Protein AF-T0JZH4-F1 (afdb_monomer)

Structure (mmCIF, N/CA/C/O backbone):
data_AF-T0JZH4-F1
#
_entry.id   AF-T0JZH4-F1
#
loop_
_atom_site.group_PDB
_atom_site.id
_atom_site.type_symbol
_atom_site.label_atom_id
_atom_site.label_alt_id
_atom_site.label_comp_id
_atom_site.label_asym_id
_atom_site.label_entity_id
_atom_site.label_seq_id
_atom_site.pdbx_PDB_ins_code
_atom_site.Cartn_x
_atom_site.Cartn_y
_atom_site.Cartn_z
_atom_site.occupancy
_atom_site.B_iso_or_equiv
_atom_site.auth_seq_id
_atom_site.auth_comp_id
_atom_site.auth_asym_id
_atom_site.auth_atom_id
_atom_site.pdbx_PDB_model_num
ATOM 1 N N . MET A 1 1 ? 49.706 29.246 -12.648 1.00 35.47 1 MET A N 1
ATOM 2 C CA . MET A 1 1 ? 48.350 29.306 -13.227 1.00 35.47 1 MET A CA 1
ATOM 3 C C . MET A 1 1 ? 48.079 27.979 -13.914 1.00 35.47 1 MET A C 1
ATOM 5 O O . MET A 1 1 ? 48.386 27.839 -15.088 1.00 35.47 1 MET A O 1
ATOM 9 N N . PHE A 1 2 ? 47.597 26.985 -13.171 1.00 31.56 2 PHE A N 1
ATOM 10 C CA . PHE A 1 2 ? 47.002 25.793 -13.769 1.00 31.56 2 PHE A CA 1
ATOM 11 C C . PHE A 1 2 ? 45.511 25.878 -13.487 1.00 31.56 2 PHE A C 1
ATOM 13 O O . PHE A 1 2 ? 45.103 26.065 -12.345 1.00 31.56 2 PHE A O 1
ATOM 20 N N . SER A 1 3 ? 44.749 25.896 -14.572 1.00 31.06 3 SER A N 1
ATOM 21 C CA . SER A 1 3 ? 43.312 26.096 -14.587 1.00 31.06 3 SER A CA 1
ATOM 22 C C . SER A 1 3 ? 42.632 24.875 -13.971 1.00 31.06 3 SER A C 1
ATOM 24 O O . SER A 1 3 ? 42.616 23.807 -14.578 1.00 31.06 3 SER A O 1
ATOM 26 N N . GLU A 1 4 ? 42.073 25.037 -12.775 1.00 38.84 4 GLU A N 1
ATOM 27 C CA . GLU A 1 4 ? 40.994 24.192 -12.268 1.00 38.84 4 GLU A CA 1
ATOM 28 C C . GLU A 1 4 ? 39.758 24.444 -13.129 1.00 38.84 4 GLU A C 1
ATOM 30 O O . GLU A 1 4 ? 39.153 25.509 -13.067 1.00 38.84 4 GLU A O 1
ATOM 35 N N . SER A 1 5 ? 39.423 23.504 -14.003 1.00 46.25 5 SER A N 1
ATOM 36 C CA . SER A 1 5 ? 38.107 23.413 -14.637 1.00 46.25 5 SER A CA 1
ATOM 37 C C . SER A 1 5 ? 38.134 22.208 -15.559 1.00 46.25 5 SER A C 1
ATOM 39 O O . SER A 1 5 ? 38.648 22.333 -16.668 1.00 46.25 5 SER A O 1
ATOM 41 N N . LEU A 1 6 ? 37.612 21.069 -15.091 1.00 43.97 6 LEU A N 1
ATOM 42 C CA . LEU A 1 6 ? 36.923 20.034 -15.883 1.00 43.97 6 LEU A CA 1
ATOM 43 C C . LEU A 1 6 ? 36.662 18.797 -15.005 1.00 43.97 6 LEU A C 1
ATOM 45 O O . LEU A 1 6 ? 37.310 17.767 -15.154 1.00 43.97 6 LEU A O 1
ATOM 49 N N . VAL A 1 7 ? 35.681 18.885 -14.103 1.00 40.78 7 VAL A N 1
ATOM 50 C CA . VAL A 1 7 ? 34.930 17.703 -13.649 1.00 40.78 7 VAL A CA 1
ATOM 51 C C . VAL A 1 7 ? 33.450 18.098 -13.617 1.00 40.78 7 VAL A C 1
ATOM 53 O O . VAL A 1 7 ? 33.096 19.013 -12.875 1.00 40.78 7 VAL A O 1
ATOM 56 N N . PRO A 1 8 ? 32.571 17.494 -14.435 1.00 42.84 8 PRO A N 1
ATOM 57 C CA . PRO A 1 8 ? 31.135 17.654 -14.264 1.00 42.84 8 PR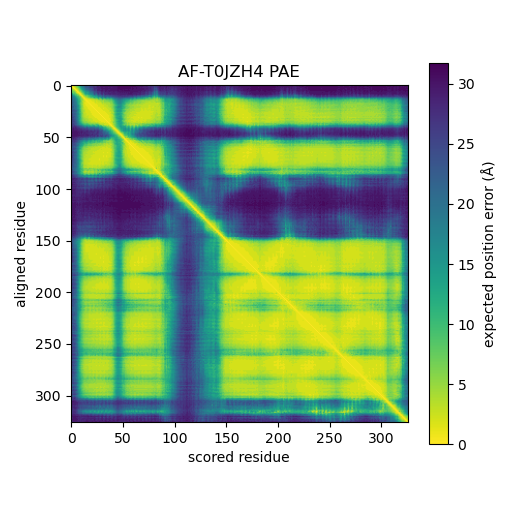O A CA 1
ATOM 58 C C . PRO A 1 8 ? 30.696 16.753 -13.102 1.00 42.84 8 PRO A C 1
ATOM 60 O O . PRO A 1 8 ? 30.522 15.549 -13.266 1.00 42.84 8 PRO A O 1
ATOM 63 N N . ASP A 1 9 ? 30.561 17.342 -11.918 1.00 49.00 9 ASP A N 1
ATOM 64 C CA . ASP A 1 9 ? 30.359 16.636 -10.644 1.00 49.00 9 ASP A CA 1
ATOM 65 C C . ASP A 1 9 ? 28.873 16.402 -10.285 1.00 49.00 9 ASP A C 1
ATOM 67 O O . ASP A 1 9 ? 28.482 16.413 -9.124 1.00 49.00 9 ASP A O 1
ATOM 71 N N . THR A 1 10 ? 27.986 16.238 -11.271 1.00 51.72 10 THR A N 1
ATOM 72 C CA . THR A 1 10 ? 26.528 16.354 -11.037 1.00 51.72 10 THR A CA 1
ATOM 73 C C . THR A 1 10 ? 25.732 15.045 -11.069 1.00 51.72 10 THR A C 1
ATOM 75 O O . THR A 1 10 ? 24.526 15.077 -10.845 1.00 51.72 10 THR A O 1
ATOM 78 N N . GLY A 1 11 ? 26.361 13.888 -11.320 1.00 52.22 11 GLY A N 1
ATOM 79 C CA . GLY A 1 11 ? 25.646 12.605 -11.469 1.00 52.22 11 GLY A CA 1
ATOM 80 C C . GLY A 1 11 ? 25.859 11.577 -10.352 1.00 52.22 11 GLY A C 1
ATOM 81 O O . GLY A 1 11 ? 24.953 10.807 -10.048 1.00 52.22 11 GLY A O 1
ATOM 82 N N . TYR A 1 12 ? 27.041 11.543 -9.732 1.00 56.34 12 TYR A N 1
ATOM 83 C CA . TYR A 1 12 ? 27.394 10.475 -8.786 1.00 56.34 12 TYR A CA 1
ATOM 84 C C . TYR A 1 12 ? 26.752 10.650 -7.404 1.00 56.34 12 TYR A C 1
ATOM 86 O O . TYR A 1 12 ? 26.359 9.651 -6.801 1.00 56.34 12 TYR A O 1
ATOM 94 N N . GLY A 1 13 ? 26.562 11.897 -6.952 1.00 71.00 13 GLY A N 1
ATOM 95 C CA . GLY A 1 13 ? 25.928 12.195 -5.663 1.00 71.00 13 GLY A CA 1
ATOM 96 C C . GLY A 1 13 ? 24.518 11.614 -5.565 1.00 71.00 13 GLY A C 1
ATOM 97 O O . GLY A 1 13 ? 24.232 10.850 -4.652 1.00 71.00 13 GLY A O 1
ATOM 98 N N . LEU A 1 14 ? 23.666 11.839 -6.570 1.00 74.19 14 LEU A N 1
ATOM 99 C CA . LEU A 1 14 ? 22.261 11.412 -6.537 1.00 74.19 14 LEU A CA 1
ATOM 100 C C . LEU A 1 14 ? 22.080 9.894 -6.328 1.00 74.19 14 LEU A C 1
ATOM 102 O O . LEU A 1 14 ? 21.186 9.462 -5.597 1.00 74.19 14 LEU A O 1
ATOM 106 N N . TYR A 1 15 ? 22.919 9.056 -6.948 1.00 82.56 15 TYR A N 1
ATOM 107 C CA . TYR A 1 15 ? 22.838 7.601 -6.767 1.00 82.56 15 TYR A CA 1
ATOM 108 C C . TYR A 1 15 ? 23.309 7.158 -5.380 1.00 82.56 15 TYR A C 1
ATOM 110 O O . TYR A 1 15 ? 22.707 6.257 -4.786 1.00 82.56 15 TYR A O 1
ATOM 118 N N . GLU A 1 16 ? 24.353 7.796 -4.850 1.00 85.06 16 GLU A N 1
ATOM 119 C CA . GLU A 1 16 ? 24.844 7.550 -3.494 1.00 85.06 16 GLU A CA 1
ATOM 120 C C . GLU A 1 16 ? 23.783 7.941 -2.452 1.00 85.06 16 GLU A C 1
ATOM 122 O O . GLU A 1 16 ? 23.463 7.183 -1.534 1.00 85.06 16 GLU A O 1
ATOM 127 N N . GLU A 1 17 ? 23.135 9.082 -2.660 1.00 84.19 17 GLU A N 1
ATOM 128 C CA . GLU A 1 17 ? 22.037 9.583 -1.840 1.00 84.19 17 GLU A CA 1
ATOM 129 C C . GLU A 1 17 ? 20.818 8.657 -1.871 1.00 84.19 17 GLU A C 1
ATOM 131 O O . GLU A 1 17 ? 20.241 8.331 -0.824 1.00 84.19 17 GLU A O 1
ATOM 136 N N . HIS A 1 18 ? 20.441 8.173 -3.059 1.00 85.38 18 HIS A N 1
ATOM 137 C CA . HIS A 1 18 ? 19.422 7.139 -3.196 1.00 85.38 18 HIS A CA 1
ATOM 138 C C . HIS A 1 18 ? 19.795 5.902 -2.378 1.00 85.38 18 HIS A C 1
ATOM 140 O O . HIS A 1 18 ? 18.949 5.381 -1.650 1.00 85.38 18 HIS A O 1
ATOM 146 N N . PHE A 1 19 ? 21.044 5.444 -2.453 1.00 87.00 19 PHE A N 1
ATOM 147 C CA . PHE A 1 19 ? 21.512 4.273 -1.719 1.00 87.00 19 PHE A CA 1
ATOM 148 C C . PHE A 1 19 ? 21.414 4.455 -0.195 1.00 87.00 19 PHE A C 1
ATOM 150 O O . PHE A 1 19 ? 20.809 3.614 0.478 1.00 87.00 19 PHE A O 1
ATOM 157 N N . TYR A 1 20 ? 21.900 5.573 0.356 1.00 89.00 20 TYR A N 1
ATOM 158 C CA . TYR A 1 20 ? 21.762 5.869 1.789 1.00 89.00 20 TYR A CA 1
ATOM 159 C C . TYR A 1 20 ? 20.301 5.950 2.226 1.00 89.00 20 TYR A C 1
ATOM 161 O O . TYR A 1 20 ? 19.919 5.406 3.268 1.00 89.00 20 TYR A O 1
ATOM 169 N N . THR A 1 21 ? 19.464 6.575 1.399 1.00 90.06 21 THR A N 1
ATOM 170 C CA . THR A 1 21 ? 18.031 6.696 1.652 1.00 90.06 21 THR A CA 1
ATOM 171 C C . THR A 1 21 ? 17.366 5.318 1.728 1.00 90.06 21 THR A C 1
ATOM 173 O O . THR A 1 21 ? 16.592 5.061 2.651 1.00 90.06 21 THR A O 1
ATOM 176 N N . GLN A 1 22 ? 17.712 4.391 0.824 1.00 87.88 22 GLN A N 1
ATOM 177 C CA . GLN A 1 22 ? 17.203 3.013 0.854 1.00 87.88 22 GLN A CA 1
ATOM 178 C C . GLN A 1 22 ? 17.634 2.262 2.123 1.00 87.88 22 GLN A C 1
ATOM 180 O O . GLN A 1 22 ? 16.816 1.565 2.726 1.00 87.88 22 GLN A O 1
ATOM 185 N N . ILE A 1 23 ? 18.885 2.422 2.570 1.00 90.00 23 ILE A N 1
ATOM 186 C CA . ILE A 1 23 ? 19.360 1.812 3.824 1.00 90.00 23 ILE A CA 1
ATOM 187 C C . ILE A 1 23 ? 18.567 2.348 5.018 1.00 90.00 23 ILE A C 1
ATOM 189 O O . ILE A 1 23 ? 18.144 1.573 5.878 1.00 90.00 23 ILE A O 1
ATOM 193 N N . SER A 1 24 ? 18.354 3.664 5.073 1.00 92.19 24 SER A N 1
ATOM 194 C CA . SER A 1 24 ? 17.588 4.301 6.145 1.00 92.19 24 SER A CA 1
ATOM 195 C C . SER A 1 24 ? 16.146 3.779 6.197 1.00 92.19 24 SER A C 1
ATOM 197 O O . SER A 1 24 ? 15.672 3.364 7.255 1.00 92.19 24 SER A O 1
ATOM 199 N N . MET A 1 25 ? 15.484 3.645 5.041 1.00 90.94 25 MET A N 1
ATOM 200 C CA . MET A 1 25 ? 14.154 3.029 4.964 1.00 90.94 25 MET A CA 1
ATOM 201 C C . MET A 1 25 ? 14.132 1.580 5.429 1.00 90.94 25 MET A C 1
ATOM 203 O O . MET A 1 25 ? 13.176 1.163 6.077 1.00 90.94 25 MET A O 1
ATOM 207 N N . GLN A 1 26 ? 15.160 0.798 5.098 1.00 91.00 26 GLN A N 1
ATOM 208 C CA . GLN A 1 26 ? 15.229 -0.596 5.520 1.00 91.00 26 GLN A CA 1
ATOM 209 C C . GLN A 1 26 ? 15.335 -0.706 7.046 1.00 91.00 26 GLN A C 1
ATOM 211 O O . GLN A 1 26 ? 14.698 -1.575 7.640 1.00 91.00 26 GLN A O 1
ATOM 216 N N . LYS A 1 27 ? 16.093 0.191 7.691 1.00 93.50 27 LYS A N 1
ATOM 217 C CA . LYS A 1 27 ? 16.149 0.281 9.159 1.00 93.50 27 LYS A CA 1
ATOM 218 C C . LYS A 1 27 ? 14.775 0.609 9.734 1.00 93.50 27 LYS A C 1
ATOM 220 O O . LYS A 1 27 ? 14.294 -0.120 10.593 1.00 93.50 27 LYS A O 1
ATOM 225 N N . LEU A 1 28 ? 14.097 1.604 9.170 1.00 94.12 28 LEU A N 1
ATOM 226 C CA . LEU A 1 28 ? 12.754 1.980 9.601 1.00 94.12 28 LEU A CA 1
ATOM 227 C C . LEU A 1 28 ? 11.735 0.845 9.414 1.00 94.12 28 LEU A C 1
ATOM 229 O O . LEU A 1 28 ? 10.901 0.610 10.280 1.00 94.12 28 LEU A O 1
ATOM 233 N N . ALA A 1 29 ? 11.839 0.076 8.327 1.00 93.31 29 ALA A N 1
ATOM 234 C CA . ALA A 1 29 ? 11.029 -1.120 8.105 1.00 93.31 29 ALA A CA 1
ATOM 235 C C . ALA A 1 29 ? 11.233 -2.172 9.206 1.00 93.31 29 ALA A C 1
ATOM 237 O O . ALA A 1 29 ? 10.269 -2.769 9.692 1.00 93.31 29 ALA A O 1
ATOM 238 N N . LEU A 1 30 ? 12.490 -2.399 9.601 1.00 93.75 30 LEU A N 1
ATOM 239 C CA . LEU A 1 30 ? 12.840 -3.317 10.683 1.00 93.75 30 LEU A CA 1
ATOM 240 C C . LEU A 1 30 ? 12.319 -2.816 12.030 1.00 93.75 30 LEU A C 1
ATOM 242 O O . LEU A 1 30 ? 11.806 -3.618 12.810 1.00 93.75 30 LEU A O 1
ATOM 246 N N . ASP A 1 31 ? 12.407 -1.514 12.287 1.00 93.69 31 ASP A N 1
ATOM 247 C CA . ASP A 1 31 ? 11.917 -0.908 13.522 1.00 93.69 31 ASP A CA 1
ATOM 248 C C . ASP A 1 31 ? 10.390 -0.988 13.613 1.00 93.69 31 ASP A C 1
ATOM 250 O O . ASP A 1 31 ? 9.869 -1.396 14.653 1.00 93.69 31 ASP A O 1
ATOM 254 N N . ILE A 1 32 ? 9.673 -0.734 12.510 1.00 93.88 32 ILE A N 1
ATOM 255 C CA . ILE A 1 32 ? 8.224 -0.968 12.409 1.00 93.88 32 ILE A CA 1
ATOM 256 C C . ILE A 1 32 ? 7.908 -2.429 12.736 1.00 93.88 32 ILE A C 1
ATOM 258 O O . ILE A 1 32 ? 7.070 -2.706 13.592 1.00 93.88 32 ILE A O 1
ATOM 262 N N . HIS A 1 33 ? 8.593 -3.379 12.097 1.00 91.62 33 HIS A N 1
ATOM 263 C CA . HIS A 1 33 ? 8.316 -4.798 12.307 1.00 91.62 33 HIS A CA 1
ATOM 264 C C . HIS A 1 33 ? 8.563 -5.236 13.757 1.00 91.62 33 HIS A C 1
ATOM 266 O O . HIS A 1 33 ? 7.715 -5.897 14.356 1.00 91.62 33 HIS A O 1
ATOM 272 N N . ARG A 1 34 ? 9.695 -4.831 14.348 1.00 92.69 34 ARG A N 1
ATOM 273 C CA . ARG A 1 34 ? 10.043 -5.145 15.741 1.00 92.69 34 ARG A CA 1
ATOM 274 C C . ARG A 1 34 ? 9.042 -4.547 16.716 1.00 92.69 34 ARG A C 1
ATOM 276 O O . ARG A 1 34 ? 8.550 -5.261 17.583 1.00 92.69 34 ARG A O 1
ATOM 283 N N . THR A 1 35 ? 8.726 -3.268 16.553 1.00 92.19 35 THR A N 1
ATOM 284 C CA . THR A 1 35 ? 7.860 -2.521 17.469 1.00 92.19 35 THR A CA 1
ATOM 285 C C . THR A 1 35 ? 6.418 -3.015 17.402 1.00 92.19 35 THR A C 1
ATOM 287 O O . THR A 1 35 ? 5.784 -3.223 18.433 1.00 92.19 35 THR A O 1
ATOM 290 N N . LEU A 1 36 ? 5.895 -3.276 16.200 1.00 89.88 36 LEU A N 1
ATOM 291 C CA . LEU A 1 36 ? 4.551 -3.834 16.055 1.00 89.88 36 LEU A CA 1
ATOM 292 C C . LEU A 1 36 ? 4.480 -5.277 16.557 1.00 89.88 36 LEU A C 1
ATOM 294 O O . LEU A 1 36 ? 3.485 -5.656 17.173 1.00 89.88 36 LEU A O 1
ATOM 298 N N . SER A 1 37 ? 5.533 -6.076 16.350 1.00 86.44 37 SER A N 1
ATOM 299 C CA . SER A 1 37 ? 5.592 -7.422 16.918 1.00 86.44 37 SER A CA 1
ATOM 300 C C . SER A 1 37 ? 5.566 -7.366 18.442 1.00 86.44 37 SER A C 1
ATOM 302 O O . SER A 1 37 ? 4.764 -8.070 19.041 1.00 86.44 37 SER A O 1
ATOM 304 N N . THR A 1 38 ? 6.376 -6.520 19.085 1.00 84.31 38 THR A N 1
ATOM 305 C CA . THR A 1 38 ? 6.411 -6.427 20.553 1.00 84.31 38 THR A CA 1
ATOM 306 C C . THR A 1 38 ? 5.117 -5.867 21.134 1.00 84.31 38 THR A C 1
ATOM 308 O O . THR A 1 38 ? 4.630 -6.408 22.125 1.00 84.31 38 THR A O 1
ATOM 311 N N . ALA A 1 39 ? 4.523 -4.850 20.503 1.00 79.38 39 ALA A N 1
ATOM 312 C CA . ALA A 1 39 ? 3.230 -4.299 20.903 1.00 79.38 39 ALA A CA 1
ATOM 313 C C . ALA A 1 39 ? 2.091 -5.322 20.748 1.00 79.38 39 ALA A C 1
ATOM 315 O O . ALA A 1 39 ? 1.155 -5.331 21.545 1.00 79.38 39 ALA A O 1
ATOM 316 N N . SER A 1 40 ? 2.178 -6.216 19.754 1.00 67.50 40 SER A N 1
ATOM 317 C CA . SER A 1 40 ? 1.147 -7.226 19.501 1.00 67.50 40 SER A CA 1
ATOM 318 C C . SER A 1 40 ? 1.329 -8.525 20.293 1.00 67.50 40 SER A C 1
ATOM 320 O O . SER A 1 40 ? 0.334 -9.198 20.557 1.00 67.50 40 SER A O 1
ATOM 322 N N . THR A 1 41 ? 2.560 -8.921 20.639 1.00 58.28 41 THR A N 1
ATOM 323 C CA . THR A 1 41 ? 2.847 -10.208 21.299 1.00 58.28 41 THR A CA 1
ATOM 324 C C . THR A 1 41 ? 3.063 -10.107 22.798 1.00 58.28 41 THR A C 1
ATOM 326 O O . THR A 1 41 ? 3.301 -11.144 23.412 1.00 58.28 41 THR A O 1
ATOM 329 N N . ARG A 1 42 ? 3.027 -8.915 23.411 1.00 52.84 42 ARG A N 1
ATOM 330 C CA . ARG A 1 42 ? 3.241 -8.778 24.858 1.00 52.84 42 ARG A CA 1
ATOM 331 C C . ARG A 1 42 ? 2.133 -9.538 25.599 1.00 52.84 42 ARG A C 1
ATOM 333 O O . ARG A 1 42 ? 0.990 -9.075 25.616 1.00 52.84 42 ARG A O 1
ATOM 340 N N . PRO A 1 43 ? 2.421 -10.703 26.208 1.00 45.53 43 PRO A N 1
ATOM 341 C CA . PRO A 1 43 ? 1.423 -11.382 27.006 1.00 45.53 43 PRO A CA 1
ATOM 342 C C . PRO A 1 43 ? 1.192 -10.495 28.224 1.00 45.53 43 PRO A C 1
ATOM 344 O O . PRO A 1 43 ? 2.155 -10.013 28.827 1.00 45.53 43 PRO A O 1
ATOM 347 N N . ALA A 1 44 ? -0.065 -10.297 28.617 1.00 46.06 44 ALA A N 1
ATOM 348 C CA . ALA A 1 44 ? -0.344 -9.965 30.003 1.00 46.06 44 ALA A CA 1
ATOM 349 C C . ALA A 1 44 ? 0.355 -11.050 30.832 1.00 46.06 44 ALA A C 1
ATOM 351 O O . ALA A 1 44 ? -0.038 -12.214 30.791 1.00 46.06 44 ALA A O 1
ATOM 352 N N . SER A 1 45 ? 1.477 -10.707 31.459 1.00 41.88 45 SER A N 1
ATOM 353 C CA . SER A 1 45 ? 2.367 -11.624 32.167 1.00 41.88 45 SER A CA 1
ATOM 354 C C . SER A 1 45 ? 1.742 -12.037 33.500 1.00 41.88 45 SER A C 1
ATOM 356 O O . SER A 1 45 ? 2.279 -11.788 34.577 1.00 41.88 45 SER A O 1
ATOM 358 N N . THR A 1 46 ? 0.547 -12.618 33.426 1.00 44.72 46 THR A N 1
ATOM 359 C CA . THR A 1 46 ? -0.176 -13.249 34.523 1.00 44.72 46 THR A CA 1
ATOM 360 C C . THR A 1 46 ? -1.139 -14.277 33.912 1.00 44.72 46 THR A C 1
ATOM 362 O O . THR A 1 46 ? -2.195 -13.906 33.392 1.00 44.72 46 THR A O 1
ATOM 365 N N . PRO A 1 47 ? -0.783 -15.573 33.901 1.00 41.41 47 PRO A N 1
ATOM 366 C CA . PRO A 1 47 ? -1.690 -16.614 33.440 1.00 41.41 47 PRO A CA 1
ATOM 367 C C . PRO A 1 47 ? -2.839 -16.721 34.449 1.00 41.41 47 PRO A C 1
ATOM 369 O O . PRO A 1 47 ? -2.644 -17.182 35.568 1.00 41.41 47 PRO A O 1
ATOM 372 N N . GLY A 1 48 ? -4.027 -16.237 34.077 1.00 44.59 48 GLY A N 1
ATOM 373 C CA . GLY A 1 48 ? -5.232 -16.406 34.896 1.00 44.59 48 GLY A CA 1
ATOM 374 C C . GLY A 1 48 ? -6.296 -15.315 34.795 1.00 44.59 48 GLY A C 1
ATOM 375 O O . GLY A 1 48 ? -7.415 -15.550 35.233 1.00 44.59 48 GLY A O 1
ATOM 376 N N . LEU A 1 49 ? -6.012 -14.151 34.201 1.00 41.75 49 LEU A N 1
ATOM 377 C CA . LEU A 1 49 ? -7.000 -13.071 34.129 1.00 41.75 49 LEU A CA 1
ATOM 378 C C . LEU A 1 49 ? -6.914 -12.346 32.777 1.00 41.75 49 LEU A C 1
ATOM 380 O O . LEU A 1 49 ? -6.239 -11.331 32.631 1.00 41.75 49 LEU A O 1
ATOM 384 N N . PHE A 1 50 ? -7.620 -12.858 31.763 1.00 49.34 50 PHE A N 1
ATOM 385 C CA . PHE A 1 50 ? -7.942 -12.073 30.565 1.00 49.34 50 PHE A CA 1
ATOM 386 C C . PHE A 1 50 ? -8.994 -11.023 30.938 1.00 49.34 50 PHE A C 1
ATOM 388 O O . PHE A 1 50 ? -10.164 -11.126 30.575 1.00 49.34 50 PHE A O 1
ATOM 395 N N . THR A 1 51 ? -8.599 -10.020 31.716 1.00 57.19 51 THR A N 1
ATOM 396 C CA . THR A 1 51 ? -9.463 -8.878 31.981 1.00 57.19 51 THR A CA 1
ATOM 397 C C . THR A 1 51 ? -9.547 -8.012 30.736 1.00 57.19 51 THR A C 1
ATOM 399 O O . THR A 1 51 ? -8.582 -7.838 29.989 1.00 57.19 51 THR A O 1
ATOM 402 N N . GLN A 1 52 ? -10.718 -7.421 30.523 1.00 60.91 52 GLN A N 1
ATOM 403 C CA . GLN A 1 52 ? -10.953 -6.418 29.488 1.00 60.91 52 GLN A CA 1
ATOM 404 C C . GLN A 1 52 ? -9.889 -5.295 29.495 1.00 60.91 52 GLN A C 1
ATOM 406 O O . GLN A 1 52 ? -9.468 -4.842 28.431 1.00 60.91 52 GLN A O 1
ATOM 411 N N . THR A 1 53 ? -9.355 -4.960 30.672 1.00 68.94 53 THR A N 1
ATOM 412 C CA . THR A 1 53 ? -8.274 -3.984 30.864 1.00 68.94 53 THR A CA 1
ATOM 413 C C . THR A 1 53 ? -6.957 -4.349 30.169 1.00 68.94 53 THR A C 1
ATOM 415 O O . THR A 1 53 ? -6.241 -3.453 29.729 1.00 68.94 53 THR A O 1
ATOM 418 N N . ALA A 1 54 ? -6.624 -5.635 30.002 1.00 69.94 54 ALA A N 1
ATOM 419 C CA . ALA A 1 54 ? -5.397 -6.043 29.310 1.00 69.94 54 ALA A CA 1
ATOM 420 C C . ALA A 1 54 ? -5.476 -5.802 27.791 1.00 69.94 54 ALA A C 1
ATOM 422 O O . ALA A 1 54 ? -4.503 -5.358 27.182 1.00 69.94 54 ALA A O 1
ATOM 423 N N . LYS A 1 55 ? -6.648 -6.041 27.183 1.00 71.12 55 LYS A N 1
ATOM 424 C CA . LYS A 1 55 ? -6.885 -5.767 25.754 1.00 71.12 55 LYS A CA 1
ATOM 425 C C . LYS A 1 55 ? -6.901 -4.266 25.460 1.00 71.12 55 LYS A C 1
ATOM 427 O O . LYS A 1 55 ? -6.341 -3.835 24.457 1.00 71.12 55 LYS A O 1
ATOM 432 N N . GLU A 1 56 ? -7.508 -3.475 26.343 1.00 77.88 56 GLU A N 1
ATOM 433 C CA . GLU A 1 56 ? -7.532 -2.010 26.233 1.00 77.88 56 GLU A CA 1
ATOM 434 C C . GLU A 1 56 ? -6.123 -1.416 26.371 1.00 77.88 56 GLU A C 1
ATOM 436 O O . GLU A 1 56 ? -5.733 -0.563 25.574 1.00 77.88 56 GLU A O 1
ATOM 441 N N . LYS A 1 57 ? -5.311 -1.940 27.297 1.00 81.44 57 LYS A N 1
ATOM 442 C CA . LYS A 1 57 ? -3.903 -1.551 27.434 1.00 81.44 57 LYS A CA 1
ATOM 443 C C . LYS A 1 57 ? -3.078 -1.887 26.186 1.00 81.44 57 LYS A C 1
ATOM 445 O O . LYS A 1 57 ? -2.359 -1.022 25.701 1.00 81.44 57 LYS A O 1
ATOM 450 N N . ALA A 1 58 ? -3.214 -3.094 25.634 1.00 81.00 58 ALA A N 1
ATOM 451 C CA . ALA A 1 58 ? -2.516 -3.482 24.404 1.00 81.00 58 ALA A CA 1
ATOM 452 C C . ALA A 1 58 ? -2.934 -2.616 23.200 1.00 81.00 58 ALA A C 1
ATOM 454 O O . ALA A 1 58 ? -2.093 -2.214 22.401 1.00 81.00 58 ALA A O 1
ATOM 455 N N . SER A 1 59 ? -4.224 -2.269 23.101 1.00 83.88 59 SER A N 1
ATOM 456 C CA . SER A 1 59 ? -4.718 -1.313 22.104 1.00 83.88 59 SER A CA 1
ATOM 457 C C . SER A 1 59 ? -4.040 0.045 22.253 1.00 83.88 59 SER A C 1
ATOM 459 O O . SER A 1 59 ? -3.593 0.612 21.264 1.00 83.88 59 SER A O 1
ATOM 461 N N . HIS A 1 60 ? -3.956 0.569 23.476 1.00 88.25 60 HIS A N 1
ATOM 462 C CA . HIS A 1 60 ? -3.314 1.853 23.738 1.00 88.25 60 HIS A CA 1
ATOM 463 C C . HIS A 1 60 ? -1.814 1.831 23.408 1.00 88.25 60 HIS A C 1
ATOM 465 O O . HIS A 1 60 ? -1.332 2.735 22.732 1.00 88.25 60 HIS A O 1
ATOM 471 N N . GLU A 1 61 ? -1.093 0.778 23.811 1.00 89.62 61 GLU A N 1
ATOM 472 C CA . GLU A 1 61 ? 0.326 0.594 23.471 1.00 89.62 61 GLU A CA 1
ATOM 473 C C . GLU A 1 61 ? 0.545 0.543 21.950 1.00 89.62 61 GLU A C 1
ATOM 475 O O . GLU A 1 61 ? 1.483 1.165 21.452 1.00 89.62 61 GLU A O 1
ATOM 480 N N . LEU A 1 62 ? -0.345 -0.122 21.201 1.00 90.88 62 LEU A N 1
ATOM 481 C CA . LEU A 1 62 ? -0.307 -0.136 19.736 1.00 90.88 62 LEU A CA 1
ATOM 482 C C . LEU A 1 62 ? -0.472 1.269 19.143 1.00 90.88 62 LEU A C 1
ATOM 484 O O . LEU A 1 62 ? 0.291 1.634 18.252 1.00 90.88 62 LEU A O 1
ATOM 488 N N . HIS A 1 63 ? -1.445 2.051 19.618 1.00 91.69 63 HIS A N 1
ATOM 489 C CA . HIS A 1 63 ? -1.673 3.408 19.110 1.00 91.69 63 HIS A CA 1
ATOM 490 C C . HIS A 1 63 ? -0.452 4.305 19.347 1.00 91.69 63 HIS A C 1
ATOM 492 O O . HIS A 1 63 ? 0.052 4.908 18.405 1.00 91.69 63 HIS A O 1
ATOM 498 N N . VAL A 1 64 ? 0.094 4.299 20.569 1.00 93.19 64 VAL A N 1
ATOM 499 C CA . VAL A 1 64 ? 1.304 5.065 20.915 1.00 93.19 64 VAL A CA 1
ATOM 500 C C . VAL A 1 64 ? 2.495 4.647 20.049 1.00 93.19 64 VAL A C 1
ATOM 502 O O . VAL A 1 64 ? 3.216 5.501 19.536 1.00 93.19 64 VAL A O 1
ATOM 505 N N . ALA A 1 65 ? 2.694 3.341 19.859 1.00 94.19 65 ALA A N 1
ATOM 506 C CA . ALA A 1 65 ? 3.766 2.822 19.018 1.00 94.19 65 ALA A CA 1
ATOM 507 C C . ALA A 1 65 ? 3.620 3.265 17.555 1.00 94.19 65 ALA A C 1
ATOM 509 O O . ALA A 1 65 ? 4.602 3.661 16.926 1.00 94.19 65 ALA A O 1
ATOM 510 N N . VAL A 1 66 ? 2.400 3.222 17.014 1.00 94.94 66 VAL A N 1
ATOM 511 C CA . VAL A 1 66 ? 2.133 3.677 15.649 1.00 94.94 66 VAL A CA 1
ATOM 512 C C . VAL A 1 66 ? 2.407 5.170 15.501 1.00 94.94 66 VAL A C 1
ATOM 514 O O . VAL A 1 66 ? 3.064 5.555 14.539 1.00 94.94 66 VAL A O 1
ATOM 517 N N . ASP A 1 67 ? 1.960 6.000 16.444 1.00 94.50 67 ASP A N 1
ATOM 518 C CA . ASP A 1 67 ? 2.143 7.455 16.382 1.00 94.50 67 ASP A CA 1
ATOM 519 C C . ASP A 1 67 ? 3.629 7.849 16.428 1.00 94.50 67 ASP A C 1
ATOM 521 O O . ASP A 1 67 ? 4.078 8.736 15.692 1.00 94.50 67 ASP A O 1
ATOM 525 N N . GLN A 1 68 ? 4.423 7.145 17.242 1.00 95.19 68 GLN A N 1
ATOM 526 C CA . GLN A 1 68 ? 5.876 7.319 17.296 1.00 95.19 68 GLN A CA 1
ATOM 527 C C . GLN A 1 68 ? 6.535 6.953 15.962 1.00 95.19 68 GLN A C 1
ATOM 529 O O . GLN A 1 68 ? 7.279 7.755 15.400 1.00 95.19 68 GLN A O 1
ATOM 534 N N . LEU A 1 69 ? 6.220 5.778 15.412 1.00 95.62 69 LEU A N 1
ATOM 535 C CA . LEU A 1 69 ? 6.770 5.325 14.129 1.00 95.62 69 LEU A CA 1
ATOM 536 C C . LEU A 1 69 ? 6.323 6.206 12.955 1.00 95.62 69 LEU A C 1
ATOM 538 O O . LEU A 1 69 ? 7.106 6.453 12.037 1.00 95.62 69 LEU A O 1
ATOM 542 N N . GLN A 1 70 ? 5.087 6.708 12.982 1.00 94.88 70 GLN A N 1
ATOM 543 C CA . GLN A 1 70 ? 4.586 7.654 11.989 1.00 94.88 70 GLN A CA 1
ATOM 544 C C . GLN A 1 70 ? 5.371 8.967 12.045 1.00 94.88 70 GLN A C 1
ATOM 546 O O . GLN A 1 70 ? 5.713 9.527 11.002 1.00 94.88 70 GLN A O 1
ATOM 551 N N . SER A 1 71 ? 5.684 9.441 13.252 1.00 94.69 71 SER A N 1
ATOM 552 C CA . SER A 1 71 ? 6.521 10.625 13.449 1.00 94.69 71 SER A CA 1
ATOM 553 C C . SER A 1 71 ? 7.923 10.400 12.881 1.00 94.69 71 SER A C 1
ATOM 555 O O . SER A 1 71 ? 8.393 11.233 12.113 1.00 94.69 71 SER A O 1
ATOM 557 N N . SER A 1 72 ? 8.539 9.239 13.134 1.00 94.75 72 SER A N 1
ATOM 558 C CA . SER A 1 72 ? 9.841 8.878 12.553 1.00 94.75 72 SER A CA 1
ATOM 559 C C . SER A 1 72 ? 9.812 8.770 11.022 1.00 94.75 72 SER A C 1
ATOM 561 O O . SER A 1 72 ? 10.755 9.195 10.361 1.00 94.75 72 SER A O 1
ATOM 563 N N . LEU A 1 73 ? 8.730 8.249 10.428 1.00 93.12 73 LEU A N 1
ATOM 564 C CA . LEU A 1 73 ? 8.537 8.231 8.969 1.00 93.12 73 LEU A CA 1
ATOM 565 C C . LEU A 1 73 ? 8.430 9.641 8.383 1.00 93.12 73 LEU A C 1
ATOM 567 O O . LEU A 1 73 ? 9.011 9.917 7.334 1.00 93.12 73 LEU A O 1
ATOM 571 N N . ASN A 1 74 ? 7.679 10.523 9.042 1.00 92.06 74 ASN A N 1
ATOM 572 C CA . ASN A 1 74 ? 7.526 11.908 8.608 1.00 92.06 74 ASN A CA 1
ATOM 573 C C . ASN A 1 74 ? 8.847 12.679 8.742 1.00 92.06 74 ASN A C 1
ATOM 575 O O . ASN A 1 74 ? 9.219 13.413 7.828 1.00 92.06 74 ASN A O 1
ATOM 579 N N . GLU A 1 75 ? 9.575 12.472 9.840 1.00 92.94 75 GLU A N 1
ATOM 580 C CA . GLU A 1 75 ? 10.900 13.048 10.060 1.00 92.94 75 GLU A CA 1
ATOM 581 C C . GLU A 1 75 ? 11.877 12.587 8.976 1.00 92.94 75 GLU A C 1
ATOM 583 O O . GLU A 1 75 ? 12.477 13.420 8.297 1.00 92.94 75 GLU A O 1
ATOM 588 N N . TRP A 1 76 ? 11.960 11.277 8.729 1.00 92.88 76 TRP A N 1
ATOM 589 C CA . TRP A 1 76 ? 12.779 10.719 7.656 1.00 92.88 76 TRP A CA 1
ATOM 590 C C . TRP A 1 76 ? 12.447 11.347 6.296 1.00 92.88 76 TRP A C 1
ATOM 592 O O . TRP A 1 76 ? 13.349 11.725 5.553 1.00 92.88 76 TRP A O 1
ATOM 602 N N . GLN A 1 77 ? 11.158 11.511 5.979 1.00 89.94 77 GLN A N 1
ATOM 603 C CA . GLN A 1 77 ? 10.741 12.118 4.716 1.00 89.94 77 GLN A CA 1
ATOM 604 C C . GLN A 1 77 ? 11.153 13.595 4.624 1.00 89.94 77 GLN A C 1
ATOM 606 O O . GLN A 1 77 ? 11.528 14.058 3.549 1.00 89.94 77 GLN A O 1
ATOM 611 N N . SER A 1 78 ? 11.100 14.331 5.737 1.00 88.69 78 SER A N 1
ATOM 612 C CA . SER A 1 78 ? 11.510 15.740 5.789 1.00 88.69 78 SER A CA 1
ATOM 613 C C . SER A 1 78 ? 13.022 15.938 5.633 1.00 88.69 78 SER A C 1
ATOM 615 O O . SER A 1 78 ? 13.458 16.997 5.195 1.00 88.69 78 SER A O 1
ATOM 617 N N . GLN A 1 79 ? 13.813 14.909 5.952 1.00 89.19 79 GLN A N 1
ATOM 618 C CA . GLN A 1 79 ? 15.273 14.908 5.830 1.00 89.19 79 GLN A CA 1
ATOM 619 C C . GLN A 1 79 ? 15.767 14.516 4.429 1.00 89.19 79 GLN A C 1
ATOM 621 O O . GLN A 1 79 ? 16.970 14.543 4.176 1.00 89.19 79 GLN A O 1
ATOM 626 N N . LEU A 1 80 ? 14.869 14.142 3.509 1.00 86.94 80 LEU A N 1
ATOM 627 C CA . LEU A 1 80 ? 15.247 13.874 2.121 1.00 86.94 80 LEU A CA 1
ATOM 628 C C . LEU A 1 80 ? 15.791 15.150 1.468 1.00 86.94 80 LEU A C 1
ATOM 630 O O . LEU A 1 80 ? 15.281 16.240 1.714 1.00 86.94 80 LEU A O 1
ATOM 634 N N . MET A 1 81 ? 16.794 15.022 0.601 1.00 81.62 81 MET A N 1
ATOM 635 C CA . MET A 1 81 ? 17.288 16.161 -0.181 1.00 81.62 81 MET A CA 1
ATOM 636 C C . MET A 1 81 ? 16.268 16.622 -1.215 1.00 81.62 81 MET A C 1
ATOM 638 O O . MET A 1 81 ? 15.407 15.853 -1.638 1.00 81.62 81 MET A O 1
ATOM 642 N N . GLU A 1 82 ? 16.396 17.872 -1.652 1.00 75.88 82 GLU A N 1
ATOM 643 C CA . GLU A 1 82 ? 15.429 18.560 -2.514 1.00 75.88 82 GLU A CA 1
ATOM 644 C C . GLU A 1 82 ? 15.070 17.764 -3.785 1.00 75.88 82 GLU A C 1
ATOM 646 O O . GLU A 1 82 ? 13.893 17.647 -4.122 1.00 75.88 82 GLU A O 1
ATOM 651 N N . GLY A 1 83 ? 16.042 17.099 -4.426 1.00 71.00 83 GLY A N 1
ATOM 652 C CA . GLY A 1 83 ? 15.800 16.252 -5.608 1.00 71.00 83 GLY A CA 1
ATOM 653 C C . GLY A 1 83 ? 15.015 14.958 -5.333 1.00 71.00 83 GLY A C 1
ATOM 654 O O . GLY A 1 83 ? 14.409 14.374 -6.236 1.00 71.00 83 GLY A O 1
ATOM 655 N N . LEU A 1 84 ? 14.986 14.513 -4.077 1.00 79.00 84 LEU A N 1
ATOM 656 C CA . LEU A 1 84 ? 14.294 13.310 -3.619 1.00 79.00 84 LEU A CA 1
ATOM 657 C C . LEU A 1 84 ? 12.993 13.615 -2.885 1.00 79.00 84 LEU A C 1
ATOM 659 O O . LEU A 1 84 ? 12.243 12.681 -2.613 1.00 79.00 84 LEU A O 1
ATOM 663 N N . GLN A 1 85 ? 12.700 14.875 -2.572 1.00 80.38 85 GLN A N 1
ATOM 664 C CA . GLN A 1 85 ? 11.480 15.242 -1.870 1.00 80.38 85 GLN A CA 1
ATOM 665 C C . GLN A 1 85 ? 10.242 15.078 -2.761 1.00 80.38 85 GLN A C 1
ATOM 667 O O . GLN A 1 85 ? 10.241 15.273 -3.979 1.00 80.38 85 GLN A O 1
ATOM 672 N N . TRP A 1 86 ? 9.137 14.702 -2.127 1.00 79.88 86 TRP A N 1
ATOM 673 C CA . TRP A 1 86 ? 7.808 14.768 -2.719 1.00 79.88 86 TRP A CA 1
ATOM 674 C C . TRP A 1 86 ? 6.811 15.191 -1.660 1.00 79.88 86 TRP A C 1
ATOM 676 O O . TRP A 1 86 ? 6.974 14.914 -0.469 1.00 79.88 86 TRP A O 1
ATOM 686 N N . ASN A 1 87 ? 5.742 15.836 -2.105 1.00 64.94 87 ASN A N 1
ATOM 687 C CA . ASN A 1 87 ? 4.689 16.258 -1.209 1.00 64.94 87 ASN A CA 1
ATOM 688 C C . ASN A 1 87 ? 3.819 15.042 -0.828 1.00 64.94 87 ASN A C 1
ATOM 690 O O . ASN A 1 87 ? 3.049 14.539 -1.646 1.00 64.94 87 ASN A O 1
ATOM 694 N N . ALA A 1 88 ? 3.947 14.551 0.411 1.00 53.97 88 ALA A N 1
ATOM 695 C CA . ALA A 1 88 ? 3.119 13.453 0.934 1.00 53.97 88 ALA A CA 1
ATOM 696 C C . ALA A 1 88 ? 1.620 13.791 0.945 1.00 53.97 88 ALA A C 1
ATOM 698 O O . ALA A 1 88 ? 0.792 12.911 0.726 1.00 53.97 88 ALA A O 1
ATOM 699 N N . ASN A 1 89 ? 1.255 15.063 1.118 1.00 46.50 89 ASN A N 1
ATOM 700 C CA . ASN A 1 89 ? -0.149 15.484 1.106 1.00 46.50 89 ASN A CA 1
ATOM 701 C C . ASN A 1 89 ? -0.730 15.496 -0.321 1.00 46.50 89 ASN A C 1
ATOM 703 O O . ASN A 1 89 ? -1.940 15.602 -0.502 1.00 46.50 89 ASN A O 1
ATOM 707 N N . GLN A 1 90 ? 0.122 15.344 -1.342 1.00 47.44 90 GLN A N 1
ATOM 708 C CA . GLN A 1 90 ? -0.260 15.206 -2.747 1.00 47.44 90 GLN A CA 1
ATOM 709 C C . GLN A 1 90 ? -0.386 13.745 -3.207 1.00 47.44 90 GLN A C 1
ATOM 711 O O . GLN A 1 90 ? -0.616 13.531 -4.391 1.00 47.44 90 GLN A O 1
ATOM 716 N N . ILE A 1 91 ? -0.328 12.733 -2.325 1.00 43.22 91 ILE A N 1
ATOM 717 C CA . ILE A 1 91 ? -0.647 11.327 -2.687 1.00 43.22 91 ILE A CA 1
ATOM 718 C C . ILE A 1 91 ? -2.068 11.212 -3.301 1.00 43.22 91 ILE A C 1
ATOM 720 O O . ILE A 1 91 ? -2.363 10.315 -4.090 1.00 43.22 91 ILE A O 1
ATOM 724 N N . THR A 1 92 ? -2.944 12.187 -3.039 1.00 40.00 92 THR A N 1
ATOM 725 C CA . THR A 1 92 ? -4.284 12.311 -3.639 1.00 40.00 92 THR A CA 1
ATOM 726 C C . THR A 1 92 ? -4.314 12.913 -5.053 1.00 40.00 92 THR A C 1
ATOM 728 O O . THR A 1 92 ? -5.368 12.946 -5.685 1.00 40.00 92 THR A O 1
ATOM 731 N N . THR A 1 93 ? -3.180 13.351 -5.599 1.00 35.38 93 THR A N 1
ATOM 732 C CA . THR A 1 93 ? -3.049 13.819 -6.986 1.00 35.38 93 THR A CA 1
ATOM 733 C C . THR A 1 93 ? -1.889 13.091 -7.652 1.00 35.38 93 THR A C 1
ATOM 735 O O . THR A 1 93 ? -0.758 13.250 -7.203 1.00 35.38 93 THR A O 1
ATOM 738 N N . PRO A 1 94 ? -2.110 12.311 -8.723 1.00 38.00 94 PRO A N 1
ATOM 739 C CA . PRO A 1 94 ? -1.009 11.722 -9.473 1.00 38.00 94 PRO A CA 1
ATOM 740 C C . PRO A 1 94 ? -0.168 12.848 -10.087 1.00 38.00 94 PRO A C 1
ATOM 742 O O . PRO A 1 94 ? -0.536 13.403 -11.121 1.00 38.00 94 PRO A O 1
ATOM 745 N N . ILE A 1 95 ? 0.930 13.222 -9.425 1.00 36.38 95 ILE A N 1
ATOM 746 C CA . ILE A 1 95 ? 1.852 14.249 -9.911 1.00 36.38 95 ILE A CA 1
ATOM 747 C C . ILE A 1 95 ? 2.526 13.680 -11.171 1.00 36.38 95 ILE A C 1
ATOM 749 O O . ILE A 1 95 ? 3.123 12.603 -11.088 1.00 36.38 95 ILE A O 1
ATOM 753 N N . PRO A 1 96 ? 2.441 14.352 -12.333 1.00 36.84 96 PRO A N 1
ATOM 754 C CA . PRO A 1 96 ? 3.295 14.027 -13.470 1.00 36.84 96 PRO A CA 1
ATOM 755 C C . PRO A 1 96 ? 4.757 14.166 -13.038 1.00 36.84 96 PRO A C 1
ATOM 757 O O . PRO A 1 96 ? 5.113 15.135 -12.368 1.00 36.84 96 PRO A O 1
ATOM 760 N N . PHE A 1 97 ? 5.606 13.199 -13.379 1.00 39.84 97 PHE A N 1
ATOM 761 C CA . PHE A 1 97 ? 7.025 13.269 -13.030 1.00 39.84 97 PHE A CA 1
ATOM 762 C C . PHE A 1 97 ? 7.647 14.584 -13.555 1.00 39.84 97 PHE A C 1
ATOM 764 O O . PHE A 1 97 ? 7.353 14.978 -14.692 1.00 39.84 97 PHE A O 1
ATOM 771 N N . PRO A 1 98 ? 8.493 15.280 -12.766 1.00 29.31 98 PRO A N 1
ATOM 772 C CA . PRO A 1 98 ? 9.174 16.485 -13.231 1.00 29.31 98 PRO A CA 1
ATOM 773 C C . PRO A 1 98 ? 10.067 16.114 -14.421 1.00 29.31 98 PRO A C 1
ATOM 775 O O . PRO A 1 98 ? 10.932 15.253 -14.296 1.00 29.31 98 PRO A O 1
ATOM 778 N N . GLY A 1 99 ? 9.809 16.714 -15.585 1.00 36.31 99 GLY A N 1
ATOM 779 C CA . GLY A 1 99 ? 10.493 16.402 -16.849 1.00 36.31 99 GLY A CA 1
ATOM 780 C C . GLY A 1 99 ? 9.563 16.097 -18.028 1.00 36.31 99 GLY A C 1
ATOM 781 O O . GLY A 1 99 ? 10.020 16.064 -19.165 1.00 36.31 99 GLY A O 1
ATOM 782 N N . GLN A 1 100 ? 8.254 15.937 -17.802 1.00 40.12 100 GLN A N 1
ATOM 783 C CA . GLN A 1 100 ? 7.288 15.655 -18.880 1.00 40.12 100 GLN A CA 1
ATOM 784 C C . GLN A 1 100 ? 6.815 16.882 -19.683 1.00 40.12 100 GLN A C 1
ATOM 786 O O . GLN A 1 100 ? 6.031 16.728 -20.617 1.00 40.12 100 GLN A O 1
ATOM 791 N N . PHE A 1 101 ? 7.304 18.090 -19.386 1.00 39.47 101 PHE A N 1
ATOM 792 C CA . PHE A 1 101 ? 6.910 19.312 -20.097 1.00 39.47 101 PHE A CA 1
ATOM 793 C C . PHE A 1 101 ? 8.114 20.054 -20.673 1.00 39.47 101 PHE A C 1
ATOM 795 O O . PHE A 1 101 ? 8.449 21.133 -20.209 1.00 39.47 101 PHE A O 1
ATOM 802 N N . SER A 1 102 ? 8.746 19.468 -21.692 1.00 29.25 102 SER A N 1
ATOM 803 C CA . SER A 1 102 ? 9.590 20.190 -22.656 1.00 29.25 102 SER A CA 1
ATOM 804 C C . SER A 1 102 ? 9.620 19.436 -23.984 1.00 29.25 102 SER A C 1
ATOM 806 O O . SER A 1 102 ? 10.652 18.949 -24.430 1.00 29.25 102 SER A O 1
ATOM 808 N N . ALA A 1 103 ? 8.463 19.316 -24.625 1.00 28.72 103 ALA A N 1
ATOM 809 C CA . ALA A 1 103 ? 8.406 19.121 -26.065 1.00 28.72 103 ALA A CA 1
ATOM 810 C C . ALA A 1 103 ? 7.199 19.899 -26.580 1.00 28.72 103 ALA A C 1
ATOM 812 O O . ALA A 1 103 ? 6.077 19.399 -26.618 1.00 28.72 103 ALA A O 1
ATOM 813 N N . SER A 1 104 ? 7.436 21.161 -26.935 1.00 28.11 104 SER A N 1
ATOM 814 C CA . SER A 1 104 ? 6.574 21.879 -27.864 1.00 28.11 104 SER A CA 1
ATOM 815 C C . SER A 1 104 ? 6.567 21.079 -29.164 1.00 28.11 104 SER A C 1
ATOM 817 O O . SER A 1 104 ? 7.483 21.199 -29.974 1.00 28.11 104 SER A O 1
ATOM 819 N N . TYR A 1 105 ? 5.584 20.200 -29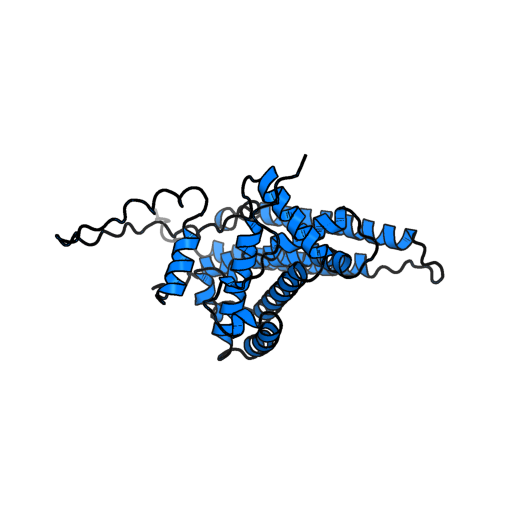.344 1.00 29.53 105 TYR A N 1
ATOM 820 C CA . TYR A 1 105 ? 5.347 19.594 -30.645 1.00 29.53 105 TYR A CA 1
ATOM 821 C C . TYR A 1 105 ? 4.937 20.722 -31.603 1.00 29.53 105 TYR A C 1
ATOM 823 O O . TYR A 1 105 ? 3.981 21.441 -31.298 1.00 29.53 105 TYR A O 1
ATOM 831 N N . PRO A 1 106 ? 5.621 20.924 -32.743 1.00 29.48 106 PRO A N 1
ATOM 832 C CA . PRO A 1 106 ? 5.049 21.735 -33.802 1.00 29.48 106 PRO A CA 1
ATOM 833 C C . PRO A 1 106 ? 3.785 21.020 -34.288 1.00 29.48 106 PRO A C 1
ATOM 835 O O . PRO A 1 106 ? 3.814 19.830 -34.607 1.00 29.48 106 PRO A O 1
ATOM 838 N N . ALA A 1 107 ? 2.665 21.741 -34.272 1.00 32.44 107 ALA A N 1
ATOM 839 C CA . ALA A 1 107 ? 1.388 21.256 -34.770 1.00 32.44 107 ALA A CA 1
ATOM 840 C C . ALA A 1 107 ? 1.554 20.692 -36.196 1.00 32.44 107 ALA A C 1
ATOM 842 O O . ALA A 1 107 ? 2.226 21.328 -37.017 1.00 32.44 107 ALA A O 1
ATOM 843 N N . PRO A 1 108 ? 0.951 19.537 -36.532 1.00 34.56 108 PRO A N 1
ATOM 844 C CA . PRO A 1 108 ? 0.845 19.125 -37.920 1.00 34.56 108 PRO A CA 1
ATOM 845 C C . PRO A 1 108 ? 0.032 20.188 -38.665 1.00 34.56 108 PRO A C 1
ATOM 847 O O . PRO A 1 108 ? -1.021 20.616 -38.193 1.00 34.56 108 PRO A O 1
ATOM 850 N N . TYR A 1 109 ? 0.556 20.644 -39.800 1.00 34.31 109 TYR A N 1
ATOM 851 C CA . TYR A 1 109 ? -0.075 21.627 -40.675 1.00 34.31 109 TYR A CA 1
ATOM 852 C C . TYR A 1 109 ? -1.568 21.325 -40.910 1.00 34.31 109 TYR A C 1
ATOM 854 O O . TYR A 1 109 ? -1.924 20.158 -41.100 1.00 34.31 109 TYR A O 1
ATOM 862 N N . PRO A 1 110 ? -2.442 22.348 -40.957 1.00 34.81 110 PRO A N 1
ATOM 863 C CA . PRO A 1 110 ? -3.850 22.136 -41.248 1.00 34.81 110 PRO A CA 1
ATOM 864 C C . PRO A 1 110 ? -4.005 21.650 -42.691 1.00 34.81 110 PRO A C 1
ATOM 866 O O . PRO A 1 110 ? -3.615 22.329 -43.642 1.00 34.81 110 PRO A O 1
ATOM 869 N N . THR A 1 111 ? -4.590 20.467 -42.855 1.00 39.22 111 THR A N 1
ATOM 870 C CA . THR A 1 111 ? -5.179 20.045 -44.126 1.00 39.22 111 THR A CA 1
ATOM 871 C C . THR A 1 111 ? -6.475 20.844 -44.311 1.00 39.22 111 THR A C 1
ATOM 873 O O . THR A 1 111 ? -7.307 20.862 -43.401 1.00 39.22 111 THR A O 1
ATOM 876 N N . PRO A 1 112 ? -6.669 21.564 -45.430 1.00 31.14 112 PRO A N 1
ATOM 877 C CA . PRO A 1 112 ? -7.887 22.328 -45.638 1.00 31.14 112 PRO A CA 1
ATOM 878 C C . PRO A 1 112 ? -9.011 21.385 -46.066 1.00 31.14 112 PRO A C 1
ATOM 880 O O . PRO A 1 112 ? -8.941 20.792 -47.141 1.00 31.14 112 PRO A O 1
ATOM 883 N N . GLY A 1 113 ? -10.057 21.301 -45.246 1.00 36.03 113 GLY A N 1
ATOM 884 C CA . GLY A 1 113 ? -11.343 20.734 -45.641 1.00 36.03 113 GLY A CA 1
ATOM 885 C C . GLY A 1 113 ? -11.811 19.575 -44.776 1.00 36.03 113 GLY A C 1
ATOM 886 O O . GLY A 1 113 ? -11.886 18.462 -45.268 1.00 36.03 113 GLY A O 1
ATOM 887 N N . GLU A 1 114 ? -12.179 19.846 -43.524 1.00 32.16 114 GLU A N 1
ATOM 888 C CA . GLU A 1 114 ? -13.214 19.080 -42.819 1.00 32.16 114 GLU A CA 1
ATOM 889 C C . GLU A 1 114 ? -13.715 19.899 -41.618 1.00 32.16 114 GLU A C 1
ATOM 891 O O . GLU A 1 114 ? -13.130 19.934 -40.538 1.00 32.16 114 GLU A O 1
ATOM 896 N N . GLU A 1 115 ? -14.804 20.638 -41.832 1.00 38.03 115 GLU A N 1
ATOM 897 C CA . GLU A 1 115 ? -15.571 21.257 -40.755 1.00 38.03 115 GLU A CA 1
ATOM 898 C C . GLU A 1 115 ? -16.339 20.163 -40.000 1.00 38.03 115 GLU A C 1
ATOM 900 O O . GLU A 1 115 ? -17.339 19.645 -40.501 1.00 38.03 115 GLU A O 1
ATOM 905 N N . ARG A 1 116 ? -15.922 19.814 -38.774 1.00 34.75 116 ARG A N 1
ATOM 906 C CA . ARG A 1 116 ? -16.819 19.131 -37.825 1.00 34.75 116 ARG A CA 1
ATOM 907 C C . ARG A 1 116 ? -16.405 19.299 -36.357 1.00 34.75 116 ARG A C 1
ATOM 909 O O . ARG A 1 116 ? -15.609 18.554 -35.818 1.00 34.75 116 ARG A O 1
ATOM 916 N N . MET A 1 117 ? -17.027 20.281 -35.705 1.00 32.81 117 MET A N 1
ATOM 917 C CA . MET A 1 117 ? -17.642 20.164 -34.372 1.00 32.81 117 MET A CA 1
ATOM 918 C C . MET A 1 117 ? -16.854 19.419 -33.261 1.00 32.81 117 MET A C 1
ATOM 920 O O . MET A 1 117 ? -17.393 18.511 -32.639 1.00 32.81 117 MET A O 1
ATOM 924 N N . GLU A 1 118 ? -15.629 19.846 -32.931 1.00 31.59 118 GLU A N 1
ATOM 925 C CA . GLU A 1 118 ? -14.884 19.364 -31.738 1.00 31.59 118 GLU A CA 1
ATOM 926 C C . GLU A 1 118 ? -14.764 20.403 -30.598 1.00 31.59 118 GLU A C 1
ATOM 928 O O . GLU A 1 118 ? -14.217 20.132 -29.530 1.00 31.59 118 GLU A O 1
ATOM 933 N N . GLY A 1 119 ? -15.342 21.597 -30.762 1.00 28.92 119 GLY A N 1
ATOM 934 C CA . GLY A 1 119 ? -15.104 22.741 -29.869 1.00 28.92 119 GLY A CA 1
ATOM 935 C C . GLY A 1 119 ? -15.803 22.750 -28.501 1.00 28.92 119 GLY A C 1
ATOM 936 O O . GLY A 1 119 ? -15.635 23.720 -27.770 1.00 28.92 119 GLY A O 1
ATOM 937 N N . VAL A 1 120 ? -16.591 21.735 -28.120 1.00 30.20 120 VAL A N 1
ATOM 938 C CA . VAL A 1 120 ? -17.440 21.823 -26.904 1.00 30.20 120 VAL A CA 1
ATOM 939 C C . VAL A 1 120 ? -17.047 20.846 -25.788 1.00 30.20 120 VAL A C 1
ATOM 941 O O . VAL A 1 120 ? -17.408 21.068 -24.636 1.00 30.20 120 VAL A O 1
ATOM 944 N N . MET A 1 121 ? -16.233 19.816 -26.049 1.00 28.80 121 MET A N 1
ATOM 945 C CA . MET A 1 121 ? -15.846 18.860 -24.990 1.00 28.80 121 MET A CA 1
ATOM 946 C C . MET A 1 121 ? -14.524 19.178 -24.277 1.00 28.80 121 MET A C 1
ATOM 948 O O . MET A 1 121 ? -14.282 18.651 -23.193 1.00 28.80 121 MET A O 1
ATOM 952 N N . SER A 1 122 ? -13.698 20.091 -24.801 1.00 31.73 122 SER A N 1
ATOM 953 C CA . SER A 1 122 ? -12.387 20.391 -24.200 1.00 31.73 122 SER A CA 1
ATOM 954 C C . SER A 1 122 ? -12.431 21.368 -23.014 1.00 31.73 122 SER A C 1
ATOM 956 O O . SER A 1 122 ? -11.442 21.482 -22.293 1.00 31.73 122 SER A O 1
ATOM 958 N N . ALA A 1 123 ? -13.544 22.070 -22.776 1.00 27.30 123 ALA A N 1
ATOM 959 C CA . ALA A 1 123 ? -13.597 23.140 -21.771 1.00 27.30 123 ALA A CA 1
ATOM 960 C C . ALA A 1 123 ? -14.119 22.703 -20.388 1.00 27.30 123 ALA A C 1
ATOM 962 O O . ALA A 1 123 ? -13.924 23.421 -19.412 1.00 27.30 123 ALA A O 1
ATOM 963 N N . ILE A 1 124 ? -14.752 21.529 -20.266 1.00 32.50 124 ILE A N 1
ATOM 964 C CA . ILE A 1 124 ? -15.425 21.120 -19.014 1.00 32.50 124 ILE A CA 1
ATOM 965 C C . ILE A 1 124 ? -14.561 20.157 -18.168 1.00 32.50 124 ILE A C 1
ATOM 967 O O . ILE A 1 124 ? -14.742 20.056 -16.958 1.00 32.50 124 ILE A O 1
ATOM 971 N N . GLY A 1 125 ? -13.551 19.502 -18.754 1.00 27.25 125 GLY A N 1
ATOM 972 C CA . GLY A 1 125 ? -12.686 18.541 -18.045 1.00 27.25 125 GLY A CA 1
ATOM 973 C C . GLY A 1 125 ? -11.481 19.138 -17.302 1.00 27.25 125 GLY A C 1
ATOM 974 O O . GLY A 1 125 ? -10.836 18.439 -16.525 1.00 27.25 125 GLY A O 1
ATOM 975 N N . SER A 1 126 ? -11.164 20.420 -17.518 1.00 32.31 126 SER A N 1
ATOM 976 C CA . SER A 1 126 ? -9.855 20.997 -17.162 1.00 32.31 126 SER A CA 1
ATOM 977 C C . SER A 1 126 ? -9.685 21.402 -15.689 1.00 32.31 126 SER A C 1
ATOM 979 O O . SER A 1 126 ? -8.582 21.777 -15.297 1.00 32.31 126 SER A O 1
ATOM 981 N N . VAL A 1 127 ? -10.735 21.350 -14.865 1.00 30.64 127 VAL A N 1
ATOM 982 C CA . VAL A 1 127 ? -10.673 21.830 -13.466 1.00 30.64 127 VAL A CA 1
ATOM 983 C C . VAL A 1 127 ? -10.551 20.684 -12.450 1.00 30.64 127 VAL A C 1
ATOM 985 O O . VAL A 1 127 ? -10.124 20.908 -11.322 1.00 30.64 127 VAL A O 1
ATOM 988 N N . TYR A 1 128 ? -10.852 19.440 -12.842 1.00 31.06 128 TYR A N 1
ATOM 989 C CA . TYR A 1 128 ? -10.978 18.317 -11.897 1.00 31.06 128 TYR A CA 1
ATOM 990 C C . TYR A 1 128 ? -9.961 17.186 -12.084 1.00 31.06 128 TYR A C 1
ATOM 992 O O . TYR A 1 128 ? -9.874 16.300 -11.234 1.00 31.06 128 TYR A O 1
ATOM 1000 N N . PHE A 1 129 ? -9.168 17.208 -13.157 1.00 33.69 129 PHE A N 1
ATOM 1001 C CA . PHE A 1 129 ? -8.310 16.084 -13.521 1.00 33.69 129 PHE A CA 1
ATOM 1002 C C . PHE A 1 129 ? -6.938 16.582 -13.990 1.00 33.69 129 PHE A C 1
ATOM 1004 O O . PHE A 1 129 ? -6.859 17.240 -15.026 1.00 33.69 129 PHE A O 1
ATOM 1011 N N . PRO A 1 130 ? -5.834 16.279 -13.279 1.00 32.84 130 PRO A N 1
ATOM 1012 C CA . PRO A 1 130 ? -4.511 16.503 -13.836 1.00 32.84 130 PRO A CA 1
ATOM 1013 C C . PRO A 1 130 ? -4.323 15.585 -15.053 1.00 32.84 130 PRO A C 1
ATOM 1015 O O . PRO A 1 130 ? -4.698 14.409 -15.018 1.00 32.84 130 PRO A O 1
ATOM 1018 N N . SER A 1 131 ? -3.707 16.127 -16.105 1.00 36.69 131 SER A N 1
ATOM 1019 C CA . SER A 1 131 ? -3.535 15.623 -17.481 1.00 36.69 131 SER A CA 1
ATOM 1020 C C . SER A 1 131 ? -2.990 14.193 -17.675 1.00 36.69 131 SER A C 1
ATOM 1022 O O . SER A 1 131 ? -2.873 13.726 -18.805 1.00 36.69 131 SER A O 1
ATOM 1024 N N . ASN A 1 132 ? -2.705 13.455 -16.602 1.00 39.66 132 ASN A N 1
ATOM 1025 C CA . ASN A 1 132 ? -2.224 12.073 -16.645 1.00 39.66 132 ASN A CA 1
ATOM 1026 C C . ASN A 1 132 ? -3.339 11.047 -16.910 1.00 39.66 132 ASN A C 1
ATOM 1028 O O . ASN A 1 132 ? -3.061 9.974 -17.447 1.00 39.66 132 ASN A O 1
ATOM 1032 N N . GLN A 1 133 ? -4.600 11.356 -16.570 1.00 40.59 133 GLN A N 1
ATOM 1033 C CA . GLN A 1 133 ? -5.726 10.453 -16.860 1.00 40.59 133 GLN A CA 1
ATOM 1034 C C . GLN A 1 133 ? -6.003 10.335 -18.359 1.00 40.59 133 GLN A C 1
ATOM 1036 O O . GLN A 1 133 ? -6.259 9.233 -18.837 1.00 40.59 133 GLN A O 1
ATOM 1041 N N . PHE A 1 134 ? -5.898 11.439 -19.104 1.00 39.38 134 PHE A N 1
ATOM 1042 C CA . PHE A 1 134 ? -6.192 11.444 -20.536 1.00 39.38 134 PHE A CA 1
ATOM 1043 C C . PHE A 1 134 ? -5.164 10.623 -21.324 1.00 39.38 134 PHE A C 1
ATOM 1045 O O . PHE A 1 134 ? -5.544 9.849 -22.195 1.00 39.38 134 PHE A O 1
ATOM 1052 N N . MET A 1 135 ? -3.879 10.691 -20.953 1.00 40.19 135 MET A N 1
ATOM 1053 C CA . MET A 1 135 ? -2.827 9.869 -21.567 1.00 40.19 135 MET A CA 1
ATOM 1054 C C . MET A 1 135 ? -2.946 8.384 -21.203 1.00 40.19 135 MET A C 1
ATOM 1056 O O . MET A 1 135 ? -2.854 7.532 -22.084 1.00 40.19 135 MET A O 1
ATOM 1060 N N . ALA A 1 136 ? -3.198 8.053 -19.930 1.00 44.53 136 ALA A N 1
ATOM 1061 C CA . ALA A 1 136 ? -3.372 6.660 -19.516 1.00 44.53 136 ALA A CA 1
ATOM 1062 C C . ALA A 1 136 ? -4.616 6.018 -20.164 1.00 44.53 136 ALA A C 1
ATOM 1064 O O . ALA A 1 136 ? -4.557 4.871 -20.598 1.00 44.53 136 ALA A O 1
ATOM 1065 N N . GLN A 1 137 ? -5.721 6.764 -20.288 1.00 44.00 137 GLN A N 1
ATOM 1066 C CA . GLN A 1 137 ? -6.941 6.302 -20.961 1.00 44.00 137 GLN A CA 1
ATOM 1067 C C . GLN A 1 137 ? -6.787 6.236 -22.488 1.00 44.00 137 GLN A C 1
ATOM 1069 O O . GLN A 1 137 ? -7.238 5.260 -23.087 1.00 44.00 137 GLN A O 1
ATOM 1074 N N . GLN A 1 138 ? -6.116 7.206 -23.125 1.00 41.91 138 GLN A N 1
ATOM 1075 C CA . GLN A 1 138 ? -5.845 7.148 -24.566 1.00 41.91 138 GLN A CA 1
ATOM 1076 C C . GLN A 1 138 ? -4.916 5.989 -24.930 1.00 41.91 138 GLN A C 1
ATOM 1078 O O . GLN A 1 138 ? -5.134 5.360 -25.958 1.00 41.91 138 GLN A O 1
ATOM 1083 N N . GLN A 1 139 ? -3.911 5.651 -24.121 1.00 48.94 139 GLN A N 1
ATOM 1084 C CA . GLN A 1 139 ? -2.951 4.592 -24.466 1.00 48.94 139 GLN A CA 1
ATOM 1085 C C . GLN A 1 139 ? -3.512 3.177 -24.275 1.00 48.94 139 GLN A C 1
ATOM 1087 O O . GLN A 1 139 ? -3.238 2.312 -25.104 1.00 48.94 139 GLN A O 1
ATOM 1092 N N . ILE A 1 140 ? -4.376 2.954 -23.274 1.00 46.75 140 ILE A N 1
ATOM 1093 C CA . ILE A 1 140 ? -5.145 1.697 -23.156 1.00 46.75 140 ILE A CA 1
ATOM 1094 C C . ILE A 1 140 ? -6.062 1.512 -24.380 1.00 46.75 140 ILE A C 1
ATOM 1096 O O . ILE A 1 140 ? -6.266 0.388 -24.832 1.00 46.75 140 ILE A O 1
ATOM 1100 N N . ALA A 1 141 ? -6.583 2.607 -24.946 1.00 39.84 141 ALA A N 1
ATOM 1101 C CA . ALA A 1 141 ? -7.437 2.579 -26.134 1.00 39.84 141 ALA A CA 1
ATOM 1102 C C . ALA A 1 141 ? -6.669 2.521 -27.473 1.00 39.84 141 ALA A C 1
ATOM 1104 O O . ALA A 1 141 ? -7.224 2.040 -28.457 1.00 39.84 141 ALA A O 1
ATOM 1105 N N . THR A 1 142 ? -5.420 3.000 -27.534 1.00 41.91 142 THR A N 1
ATOM 1106 C CA . THR A 1 142 ? -4.656 3.152 -28.794 1.00 41.91 142 THR A CA 1
ATOM 1107 C C . THR A 1 142 ? -3.464 2.204 -28.936 1.00 41.91 142 THR A C 1
ATOM 1109 O O . THR A 1 142 ? -2.924 2.086 -30.032 1.00 41.91 142 THR A O 1
ATOM 1112 N N . GLY A 1 143 ? -3.037 1.511 -27.872 1.00 40.31 143 GLY A N 1
ATOM 1113 C CA . GLY A 1 143 ? -1.926 0.548 -27.922 1.00 40.31 143 GLY A CA 1
ATOM 1114 C C . GLY A 1 143 ? -0.548 1.164 -28.205 1.00 40.31 143 GLY A C 1
ATOM 1115 O O . GLY A 1 143 ? 0.408 0.433 -28.464 1.00 40.31 143 GLY A O 1
ATOM 1116 N N . VAL A 1 144 ? -0.419 2.494 -28.168 1.00 43.62 144 VAL A N 1
ATOM 1117 C CA . VAL A 1 144 ? 0.843 3.186 -28.450 1.00 43.62 144 VAL A CA 1
ATOM 1118 C C . VAL A 1 144 ? 1.745 3.115 -27.218 1.00 43.62 144 VAL A C 1
ATOM 1120 O O . VAL A 1 144 ? 1.526 3.810 -26.225 1.00 43.62 144 VAL A O 1
ATOM 1123 N N . LEU A 1 145 ? 2.762 2.252 -27.288 1.00 50.94 145 LEU A N 1
ATOM 1124 C CA . LEU A 1 145 ? 3.828 2.153 -26.292 1.00 50.94 145 LEU A CA 1
ATOM 1125 C C . LEU A 1 145 ? 4.567 3.505 -26.203 1.00 50.94 145 LEU A C 1
ATOM 1127 O O . LEU A 1 145 ? 4.849 4.092 -27.252 1.00 50.94 145 LEU A O 1
ATOM 1131 N N . PRO A 1 146 ? 4.926 4.012 -25.007 1.00 53.03 146 PRO A N 1
ATOM 1132 C CA . PRO A 1 146 ? 5.829 5.153 -24.916 1.00 53.03 146 PRO A CA 1
ATOM 1133 C C . PRO A 1 146 ? 7.116 4.859 -25.699 1.00 53.03 146 PRO A C 1
ATOM 1135 O O . PRO A 1 146 ? 7.743 3.814 -25.531 1.00 53.03 146 PRO A O 1
ATOM 1138 N N . THR A 1 147 ? 7.496 5.792 -26.570 1.00 53.25 147 THR A N 1
ATOM 1139 C CA . THR A 1 147 ? 8.637 5.685 -27.493 1.00 53.25 147 THR A CA 1
ATOM 1140 C C . THR A 1 147 ? 9.997 5.625 -26.791 1.00 53.25 147 THR A C 1
ATOM 1142 O O . THR A 1 147 ? 10.997 5.342 -27.448 1.00 53.25 147 THR A O 1
ATOM 1145 N N . GLN A 1 148 ? 10.056 5.833 -25.469 1.00 58.41 148 GLN A N 1
ATOM 1146 C CA . GLN A 1 148 ? 11.266 5.664 -24.665 1.00 58.41 148 GLN A CA 1
ATOM 1147 C C . GLN A 1 148 ? 10.997 4.972 -23.316 1.00 58.41 148 GLN A C 1
ATOM 1149 O O . GLN A 1 148 ? 9.993 5.266 -22.659 1.00 58.41 148 GLN A O 1
ATOM 1154 N N . PRO A 1 149 ? 11.903 4.076 -22.874 1.00 67.44 149 PRO A N 1
ATOM 1155 C CA . PRO A 1 149 ? 11.859 3.493 -21.536 1.00 67.44 149 PRO A CA 1
ATOM 1156 C C . PRO A 1 149 ? 12.072 4.569 -20.462 1.00 67.44 149 PRO A C 1
ATOM 1158 O O . PRO A 1 149 ? 12.768 5.558 -20.689 1.00 67.44 149 PRO A O 1
ATOM 1161 N N . ALA A 1 150 ? 11.492 4.367 -19.275 1.00 76.00 150 ALA A N 1
ATOM 1162 C CA . ALA A 1 150 ? 11.683 5.281 -18.147 1.00 76.00 150 ALA A CA 1
ATOM 1163 C C . ALA A 1 150 ? 13.174 5.415 -17.784 1.00 76.00 150 ALA A C 1
ATOM 1165 O O . ALA A 1 150 ? 13.890 4.410 -17.752 1.00 76.00 150 ALA A O 1
ATOM 1166 N N . SER A 1 151 ? 13.626 6.638 -17.479 1.00 81.56 151 SER A N 1
ATOM 1167 C CA . SER A 1 151 ? 15.012 6.866 -17.054 1.00 81.56 151 SER A CA 1
ATOM 1168 C C . SER A 1 151 ? 15.309 6.162 -15.717 1.00 81.56 151 SER A C 1
ATOM 1170 O O . SER A 1 151 ? 14.392 6.001 -14.900 1.00 81.56 151 SER A O 1
ATOM 1172 N N . PRO A 1 152 ? 16.570 5.768 -15.452 1.00 82.19 152 PRO A N 1
ATOM 1173 C CA . PRO A 1 152 ? 16.965 5.174 -14.173 1.00 82.19 152 PRO A CA 1
ATOM 1174 C C . PRO A 1 152 ? 16.532 6.000 -12.954 1.00 82.19 152 PRO A C 1
ATOM 1176 O O . PRO A 1 152 ? 15.985 5.442 -12.006 1.00 82.19 152 PRO A O 1
ATOM 1179 N N . ASP A 1 153 ? 16.671 7.325 -13.007 1.00 81.94 153 ASP A N 1
ATOM 1180 C CA . ASP A 1 153 ? 16.309 8.232 -11.907 1.00 81.94 153 ASP A CA 1
ATOM 1181 C C . ASP A 1 153 ? 14.799 8.217 -11.638 1.00 81.94 153 ASP A C 1
ATOM 1183 O O . ASP A 1 153 ? 14.353 8.157 -10.492 1.00 81.94 153 ASP A O 1
ATOM 1187 N N . THR A 1 154 ? 13.994 8.167 -12.705 1.00 81.25 154 THR A N 1
ATOM 1188 C CA . THR A 1 154 ? 12.531 8.057 -12.606 1.00 81.25 154 THR A CA 1
ATOM 1189 C C . THR A 1 154 ? 12.139 6.737 -11.939 1.00 81.25 154 THR A C 1
ATOM 1191 O O . THR A 1 154 ? 11.267 6.710 -11.068 1.00 81.25 154 THR A O 1
ATOM 1194 N N . ILE A 1 155 ? 12.820 5.639 -12.291 1.00 83.50 155 ILE A N 1
ATOM 1195 C CA . ILE A 1 155 ? 12.615 4.320 -11.676 1.00 83.50 155 ILE A CA 1
ATOM 1196 C C . ILE A 1 155 ? 13.002 4.345 -10.193 1.00 83.50 155 ILE A C 1
ATOM 1198 O O . ILE A 1 155 ? 12.233 3.865 -9.357 1.00 83.50 155 ILE A O 1
ATOM 1202 N N . LEU A 1 156 ? 14.154 4.923 -9.843 1.00 86.50 156 LEU A N 1
ATOM 1203 C CA . LEU A 1 156 ? 14.621 5.013 -8.458 1.00 86.50 156 LEU A CA 1
ATOM 1204 C C . LEU A 1 156 ? 13.703 5.882 -7.593 1.00 86.50 156 LEU A C 1
ATOM 1206 O O . LEU A 1 156 ? 13.374 5.493 -6.469 1.00 86.50 156 LEU A O 1
ATOM 1210 N N . GLN A 1 157 ? 13.221 7.009 -8.117 1.00 85.44 157 GLN A N 1
ATOM 1211 C CA . GLN A 1 157 ? 12.274 7.871 -7.416 1.00 85.44 157 GLN A CA 1
ATOM 1212 C C . GLN A 1 157 ? 10.915 7.181 -7.222 1.00 85.44 157 GLN A C 1
ATOM 1214 O O . GLN A 1 157 ? 10.340 7.228 -6.132 1.00 85.44 157 GLN A O 1
ATOM 1219 N N . ALA A 1 158 ? 10.408 6.485 -8.243 1.00 87.62 158 ALA A N 1
ATOM 1220 C CA . ALA A 1 158 ? 9.167 5.723 -8.132 1.00 87.62 158 ALA A CA 1
ATOM 1221 C C . ALA A 1 158 ? 9.276 4.577 -7.118 1.00 87.62 158 ALA A C 1
ATOM 1223 O O . ALA A 1 158 ? 8.359 4.364 -6.319 1.00 87.62 158 ALA A O 1
ATOM 1224 N N . LEU A 1 159 ? 10.408 3.871 -7.111 1.00 89.06 159 LEU A N 1
ATOM 1225 C CA . LEU A 1 159 ? 10.727 2.843 -6.124 1.00 89.06 159 LEU A CA 1
ATOM 1226 C C . LEU A 1 159 ? 10.767 3.414 -4.706 1.00 89.06 159 LEU A C 1
ATOM 1228 O O . LEU A 1 159 ? 10.167 2.839 -3.801 1.00 89.06 159 LEU A O 1
ATOM 1232 N N . LEU A 1 160 ? 11.442 4.548 -4.516 1.00 90.25 160 LEU A N 1
ATOM 1233 C CA . LEU A 1 160 ? 11.546 5.229 -3.229 1.00 90.25 160 LEU A CA 1
ATOM 1234 C C . LEU A 1 160 ? 10.163 5.607 -2.677 1.00 90.25 160 LEU A C 1
ATOM 1236 O O . LEU A 1 160 ? 9.814 5.238 -1.554 1.00 90.25 160 LEU A O 1
ATOM 1240 N N . ARG A 1 161 ? 9.338 6.261 -3.500 1.00 89.75 161 ARG A N 1
ATOM 1241 C CA . ARG A 1 161 ? 7.968 6.653 -3.135 1.00 89.75 161 ARG A CA 1
ATOM 1242 C C . ARG A 1 161 ? 7.088 5.447 -2.827 1.00 89.75 161 ARG A C 1
ATOM 1244 O O . ARG A 1 161 ? 6.402 5.426 -1.812 1.00 89.75 161 ARG A O 1
ATOM 1251 N N . THR A 1 162 ? 7.163 4.412 -3.660 1.00 92.06 162 THR A N 1
ATOM 1252 C CA . THR A 1 162 ? 6.393 3.180 -3.450 1.00 92.06 162 THR A CA 1
ATOM 1253 C C . THR A 1 162 ? 6.801 2.483 -2.158 1.00 92.06 162 THR A C 1
ATOM 1255 O O . THR A 1 162 ? 5.939 2.047 -1.400 1.00 92.06 162 THR A O 1
ATOM 1258 N N . ARG A 1 163 ? 8.103 2.404 -1.853 1.00 92.44 163 ARG A N 1
ATOM 1259 C CA . ARG A 1 163 ? 8.563 1.851 -0.575 1.00 92.44 163 ARG A CA 1
ATOM 1260 C C . ARG A 1 163 ? 8.033 2.660 0.602 1.00 92.44 163 ARG A C 1
ATOM 1262 O O . ARG A 1 163 ? 7.686 2.064 1.612 1.00 92.44 163 ARG A O 1
ATOM 1269 N N . SER A 1 164 ? 7.917 3.981 0.475 1.00 92.25 164 SER A N 1
ATOM 1270 C CA . SER A 1 164 ? 7.372 4.822 1.544 1.00 92.25 164 SER A CA 1
ATOM 1271 C C . SER A 1 164 ? 5.895 4.501 1.791 1.00 92.25 164 SER A C 1
ATOM 1273 O O . SER A 1 164 ? 5.514 4.232 2.932 1.00 92.25 164 SER A O 1
ATOM 1275 N N . SER A 1 165 ? 5.087 4.398 0.729 1.00 92.06 165 SER A N 1
ATOM 1276 C CA . SER A 1 165 ? 3.691 3.943 0.820 1.00 92.06 165 SER A CA 1
ATOM 1277 C C . SER A 1 165 ? 3.577 2.529 1.398 1.00 92.06 165 SER A C 1
ATOM 1279 O O . SER A 1 165 ? 2.716 2.272 2.238 1.00 92.06 165 SER A O 1
ATOM 1281 N N . TYR A 1 166 ? 4.481 1.620 1.022 1.00 94.19 166 TYR A N 1
ATOM 1282 C CA . TYR A 1 166 ? 4.548 0.277 1.598 1.00 94.19 166 TYR A CA 1
ATOM 1283 C C . TYR A 1 166 ? 4.853 0.295 3.103 1.00 94.19 166 TYR A C 1
ATOM 1285 O O . TYR A 1 166 ? 4.189 -0.414 3.855 1.00 94.19 166 TYR A O 1
ATOM 1293 N N . LEU A 1 167 ? 5.804 1.112 3.573 1.00 95.00 167 LEU A N 1
ATOM 1294 C CA . LEU A 1 167 ? 6.094 1.229 5.008 1.00 95.00 167 LEU A CA 1
ATOM 1295 C C . LEU A 1 167 ? 4.890 1.754 5.785 1.00 95.00 167 LEU A C 1
ATOM 1297 O O . LEU A 1 167 ? 4.581 1.225 6.850 1.00 95.00 167 LEU A O 1
ATOM 1301 N N . ARG A 1 168 ? 4.163 2.730 5.232 1.00 94.94 168 ARG A N 1
ATOM 1302 C CA . ARG A 1 168 ? 2.908 3.193 5.834 1.00 94.94 168 ARG A CA 1
ATOM 1303 C C . ARG A 1 168 ? 1.849 2.086 5.829 1.00 94.94 168 ARG A C 1
ATOM 1305 O O . ARG A 1 168 ? 1.189 1.874 6.840 1.00 94.94 168 ARG A O 1
ATOM 1312 N N . CYS A 1 169 ? 1.741 1.295 4.759 1.00 94.69 169 CYS A N 1
ATOM 1313 C CA . CYS A 1 169 ? 0.880 0.110 4.764 1.00 94.69 169 CYS A CA 1
ATOM 1314 C C . CYS A 1 169 ? 1.275 -0.863 5.886 1.00 94.69 169 CYS A C 1
ATOM 1316 O O . CYS A 1 169 ? 0.409 -1.297 6.637 1.00 94.69 169 CYS A O 1
ATOM 1318 N N . LEU A 1 170 ? 2.561 -1.187 6.059 1.00 94.19 170 LEU A N 1
ATOM 1319 C CA . LEU A 1 170 ? 3.007 -2.037 7.170 1.00 94.19 170 LEU A CA 1
ATOM 1320 C C . LEU A 1 170 ? 2.618 -1.457 8.530 1.00 94.19 170 LEU A C 1
ATOM 1322 O O . LEU A 1 170 ? 2.112 -2.194 9.376 1.00 94.19 170 LEU A O 1
ATOM 1326 N N . LEU A 1 171 ? 2.827 -0.153 8.708 1.00 95.88 171 LEU A N 1
ATOM 1327 C CA . LEU A 1 171 ? 2.545 0.558 9.944 1.00 95.88 171 LEU A CA 1
ATOM 1328 C C . LEU A 1 171 ? 1.063 0.478 10.334 1.00 95.88 171 LEU A C 1
ATOM 1330 O O . LEU A 1 171 ? 0.741 0.162 11.477 1.00 95.88 171 LEU A O 1
ATOM 1334 N N . TYR A 1 172 ? 0.164 0.718 9.378 1.00 96.44 172 TYR A N 1
ATOM 1335 C CA . TYR A 1 172 ? -1.278 0.761 9.629 1.00 96.44 172 TYR A CA 1
ATOM 1336 C C . TYR A 1 172 ? -1.987 -0.596 9.459 1.00 96.44 172 TYR A C 1
ATOM 1338 O O . TYR A 1 172 ? -3.167 -0.731 9.787 1.00 96.44 172 TYR A O 1
ATOM 1346 N N . ARG A 1 173 ? -1.284 -1.642 9.003 1.00 95.00 173 ARG A N 1
ATOM 1347 C CA . ARG A 1 173 ? -1.843 -2.994 8.808 1.00 95.00 173 ARG A CA 1
ATOM 1348 C C . ARG A 1 173 ? -2.564 -3.568 10.039 1.00 95.00 173 ARG A C 1
ATOM 1350 O O . ARG A 1 173 ? -3.606 -4.202 9.842 1.00 95.00 173 ARG A O 1
ATOM 1357 N N . PRO A 1 174 ? -2.085 -3.375 11.288 1.00 94.44 174 PRO A N 1
ATOM 1358 C CA . PRO A 1 174 ? -2.789 -3.865 12.473 1.00 94.44 174 PRO A CA 1
ATOM 1359 C C . PRO A 1 174 ? -4.235 -3.361 12.576 1.00 94.44 174 PRO A C 1
ATOM 1361 O O . PRO A 1 174 ? -5.105 -4.093 13.044 1.00 94.44 174 PRO A O 1
ATOM 1364 N N . TYR A 1 175 ? -4.530 -2.153 12.089 1.00 95.38 175 TYR A N 1
ATOM 1365 C CA . TYR A 1 175 ? -5.880 -1.589 12.142 1.00 95.38 175 TYR A CA 1
ATOM 1366 C C . TYR A 1 175 ? -6.845 -2.269 11.183 1.00 95.38 175 TYR A C 1
ATOM 1368 O O . TYR A 1 175 ? -7.980 -2.544 11.564 1.00 95.38 175 TYR A O 1
ATOM 1376 N N . ILE A 1 176 ? -6.392 -2.642 9.983 1.00 96.12 176 ILE A N 1
ATOM 1377 C CA . ILE A 1 176 ? -7.198 -3.469 9.074 1.00 96.12 176 ILE A CA 1
ATOM 1378 C C . ILE A 1 176 ? -7.532 -4.805 9.724 1.00 96.12 176 ILE A C 1
ATOM 1380 O O . ILE A 1 176 ? -8.689 -5.223 9.710 1.00 96.12 176 ILE A O 1
ATOM 1384 N N . TYR A 1 177 ? -6.540 -5.455 10.341 1.00 93.44 177 TYR A N 1
ATOM 1385 C CA . TYR A 1 177 ? -6.774 -6.709 11.050 1.00 93.44 177 TYR A CA 1
ATOM 1386 C C . TYR A 1 177 ? -7.842 -6.541 12.138 1.00 93.44 177 TYR A C 1
ATOM 1388 O O . TYR A 1 177 ? -8.780 -7.336 12.189 1.00 93.44 177 TYR A O 1
ATOM 1396 N N . ARG A 1 178 ? -7.754 -5.479 12.949 1.00 92.75 178 ARG A N 1
ATOM 1397 C CA . ARG A 1 178 ? -8.745 -5.173 13.989 1.00 92.75 178 ARG A CA 1
ATOM 1398 C C . ARG A 1 178 ? -10.127 -4.900 13.410 1.00 92.75 178 ARG A C 1
ATOM 1400 O O . ARG A 1 178 ? -11.081 -5.499 13.886 1.00 92.75 178 ARG A O 1
ATOM 1407 N N . VAL A 1 179 ? -10.258 -4.070 12.376 1.00 95.06 179 VAL A N 1
ATOM 1408 C CA . VAL A 1 179 ? -11.566 -3.776 11.758 1.00 95.06 179 VAL A CA 1
ATOM 1409 C C . VAL A 1 179 ? -12.244 -5.043 11.236 1.00 95.06 179 VAL A C 1
ATOM 1411 O O . VAL A 1 179 ? -13.460 -5.191 11.388 1.00 95.06 179 VAL A O 1
ATOM 1414 N N . VAL A 1 180 ? -11.467 -5.969 10.670 1.00 94.62 180 VAL A N 1
ATOM 1415 C CA . VAL A 1 180 ? -11.988 -7.232 10.133 1.00 94.62 180 VAL A CA 1
ATOM 1416 C C . VAL A 1 180 ? -12.309 -8.255 11.232 1.00 94.62 180 VAL A C 1
ATOM 1418 O O . VAL A 1 180 ? -13.306 -8.957 11.112 1.00 94.62 180 VAL A O 1
ATOM 1421 N N . HIS A 1 181 ? -11.520 -8.340 12.309 1.00 90.00 181 HIS A N 1
ATOM 1422 C CA . HIS A 1 181 ? -11.601 -9.468 13.256 1.00 90.00 181 HIS A CA 1
ATOM 1423 C C . HIS A 1 181 ? -12.070 -9.110 14.674 1.00 90.00 181 HIS A C 1
ATOM 1425 O O . HIS A 1 181 ? -12.496 -9.997 15.409 1.00 90.00 181 HIS A O 1
ATOM 1431 N N . SER A 1 182 ? -11.973 -7.851 15.105 1.00 87.56 182 SER A N 1
ATOM 1432 C CA . SER A 1 182 ? -12.302 -7.448 16.480 1.00 87.56 182 SER A CA 1
ATOM 1433 C C . SER A 1 182 ? -13.743 -6.980 16.604 1.00 87.56 182 SER A C 1
ATOM 1435 O O . SER A 1 182 ? -14.179 -6.112 15.858 1.00 87.56 182 SER A O 1
ATOM 1437 N N . ASP A 1 183 ? -14.471 -7.453 17.613 1.00 81.62 183 ASP A N 1
ATOM 1438 C CA . ASP A 1 183 ? -15.840 -6.983 17.889 1.00 81.62 183 ASP A CA 1
ATOM 1439 C C . ASP A 1 183 ? -15.899 -5.600 18.542 1.00 81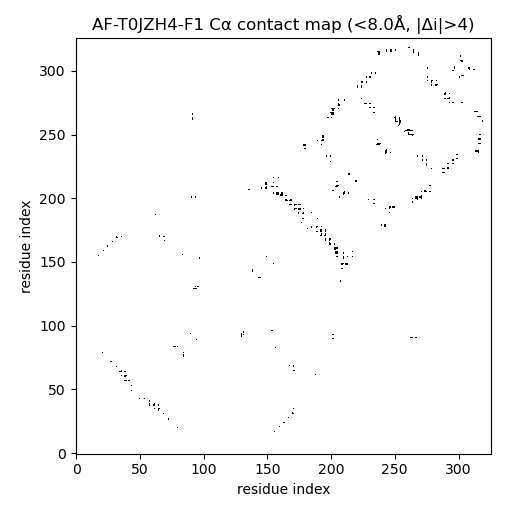.62 183 ASP A C 1
ATOM 1441 O O . ASP A 1 183 ? -16.895 -4.889 18.425 1.00 81.62 183 ASP A O 1
ATOM 1445 N N . LYS A 1 184 ? -14.822 -5.208 19.225 1.00 84.81 184 LYS A N 1
ATOM 1446 C CA . LYS A 1 184 ? -14.680 -3.903 19.872 1.00 84.81 184 LYS A CA 1
ATOM 1447 C C . LYS A 1 184 ? -13.706 -3.058 19.062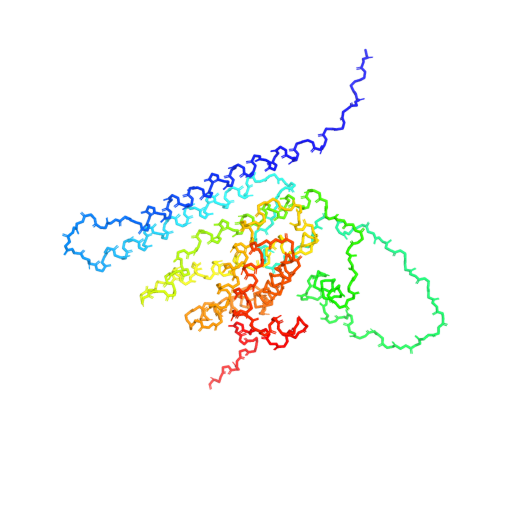 1.00 84.81 184 LYS A C 1
ATOM 1449 O O . LYS A 1 184 ? -12.518 -3.376 19.017 1.00 84.81 184 LYS A O 1
ATOM 1454 N N . LEU A 1 185 ? -14.217 -2.002 18.439 1.00 89.31 185 LEU A N 1
ATOM 1455 C CA . LEU A 1 185 ? -13.429 -1.051 17.660 1.00 89.31 185 LEU A CA 1
ATOM 1456 C C . LEU A 1 185 ? -13.393 0.293 18.373 1.00 89.31 185 LEU A C 1
ATOM 1458 O O . LEU A 1 185 ? -14.436 0.818 18.764 1.00 89.31 185 LEU A O 1
ATOM 1462 N N . SER A 1 186 ? -12.191 0.839 18.543 1.00 91.00 186 SER A N 1
ATOM 1463 C CA . SER A 1 186 ? -12.022 2.227 18.962 1.00 91.00 186 SER A CA 1
ATOM 1464 C C . SER A 1 186 ? -12.183 3.160 17.756 1.00 91.00 186 SER A C 1
ATOM 1466 O O . SER A 1 186 ? -12.048 2.748 16.602 1.00 91.00 186 SER A O 1
ATOM 1468 N N . SER A 1 187 ? -12.435 4.447 18.001 1.00 92.12 187 SER A N 1
ATOM 1469 C CA . SER A 1 187 ? -12.395 5.459 16.937 1.00 92.12 187 SER A CA 1
ATOM 1470 C C . SER A 1 187 ? -11.014 5.533 16.274 1.00 92.12 187 SER A C 1
ATOM 1472 O O . SER A 1 187 ? -10.923 5.683 15.058 1.00 92.12 187 SER A O 1
ATOM 1474 N N . GLN A 1 188 ? -9.944 5.355 17.053 1.00 92.94 188 GLN A N 1
ATOM 1475 C CA . GLN A 1 188 ? -8.569 5.316 16.552 1.00 92.94 188 GLN A CA 1
ATOM 1476 C C . GLN A 1 188 ? -8.323 4.129 15.611 1.00 92.94 188 GLN A C 1
ATOM 1478 O O . GLN A 1 188 ? -7.583 4.277 14.642 1.00 92.94 188 GLN A O 1
ATOM 1483 N N . ASP A 1 189 ? -8.977 2.982 15.827 1.00 94.19 189 ASP A N 1
ATOM 1484 C CA . ASP A 1 189 ? -8.886 1.841 14.906 1.00 94.19 189 ASP A CA 1
ATOM 1485 C C . ASP A 1 189 ? -9.451 2.169 13.526 1.00 94.19 189 ASP A C 1
ATOM 1487 O O . ASP A 1 189 ? -8.877 1.786 12.508 1.00 94.19 189 ASP A O 1
ATOM 1491 N N . LEU A 1 190 ? -10.568 2.898 13.488 1.00 95.25 190 LEU A N 1
ATOM 1492 C CA . LEU A 1 190 ? -11.199 3.311 12.237 1.00 95.25 190 LEU A CA 1
ATOM 1493 C C . LEU A 1 190 ? -10.344 4.344 11.498 1.00 95.25 190 LEU A C 1
ATOM 1495 O O . LEU A 1 190 ? -10.188 4.234 10.285 1.00 95.25 190 LEU A O 1
ATOM 1499 N N . VAL A 1 191 ? -9.745 5.297 12.222 1.00 94.75 191 VAL A N 1
ATOM 1500 C CA . VAL A 1 191 ? -8.812 6.280 11.642 1.00 94.75 191 VAL A CA 1
ATOM 1501 C C . VAL A 1 191 ? -7.564 5.587 11.091 1.00 94.75 191 VAL A C 1
ATOM 1503 O O . VAL A 1 191 ? -7.149 5.869 9.971 1.00 94.75 191 VAL A O 1
ATOM 1506 N N . GLY A 1 192 ? -6.993 4.635 11.832 1.00 95.25 192 GLY A N 1
ATOM 1507 C CA . GLY A 1 192 ? -5.841 3.866 11.365 1.00 95.25 192 GLY A CA 1
ATOM 1508 C C . GLY A 1 192 ? -6.157 2.989 10.148 1.00 95.25 192 GLY A C 1
ATOM 1509 O O . GLY A 1 192 ? -5.338 2.873 9.238 1.00 95.25 192 GLY A O 1
ATOM 1510 N N . ALA A 1 193 ? -7.354 2.397 10.089 1.00 97.06 193 ALA A N 1
ATOM 1511 C CA . ALA A 1 193 ? -7.810 1.635 8.927 1.00 97.06 193 ALA A CA 1
ATOM 1512 C C . ALA A 1 193 ? -8.064 2.532 7.707 1.00 97.06 193 ALA A C 1
ATOM 1514 O O . ALA A 1 193 ? -7.736 2.145 6.585 1.00 97.06 193 ALA A O 1
ATOM 1515 N N . GLU A 1 194 ? -8.612 3.731 7.920 1.00 95.75 194 GLU A N 1
ATOM 1516 C CA . GLU A 1 194 ? -8.735 4.751 6.879 1.00 95.75 194 GLU A CA 1
ATOM 1517 C C . GLU A 1 194 ? -7.362 5.097 6.297 1.00 95.75 194 GLU A C 1
ATOM 1519 O O . GLU A 1 194 ? -7.191 5.067 5.077 1.00 95.75 194 GLU A O 1
ATOM 1524 N N . GLU A 1 195 ? -6.373 5.361 7.152 1.00 94.69 195 GLU A N 1
ATOM 1525 C CA . GLU A 1 195 ? -5.030 5.705 6.695 1.00 94.69 195 GLU A CA 1
ATOM 1526 C C . GLU A 1 195 ? -4.404 4.554 5.899 1.00 94.69 195 GLU A C 1
ATOM 1528 O O . GLU A 1 195 ? -3.894 4.776 4.803 1.00 94.69 195 GLU A O 1
ATOM 1533 N N . TYR A 1 196 ? -4.546 3.301 6.345 1.00 96.75 196 TYR A N 1
ATOM 1534 C CA . TYR A 1 196 ? -4.103 2.144 5.558 1.00 96.75 196 TYR A CA 1
ATOM 1535 C C . TYR A 1 196 ? -4.715 2.120 4.146 1.00 96.75 196 TYR A C 1
ATOM 1537 O O . TYR A 1 196 ? -4.008 1.905 3.159 1.00 96.75 196 TYR A O 1
ATOM 1545 N N . LEU A 1 197 ? -6.029 2.344 4.032 1.00 96.31 197 LEU A N 1
ATOM 1546 C CA . LEU A 1 197 ? -6.733 2.336 2.747 1.00 96.31 197 LEU A CA 1
ATOM 1547 C C . LEU A 1 197 ? -6.296 3.487 1.833 1.00 96.31 197 LEU A C 1
ATOM 1549 O O . LEU A 1 197 ? -6.232 3.308 0.615 1.00 96.31 197 LEU A O 1
ATOM 1553 N N . ARG A 1 198 ? -5.947 4.651 2.391 1.00 92.88 198 ARG A N 1
ATOM 1554 C CA . ARG A 1 198 ? -5.348 5.756 1.625 1.00 92.88 198 ARG A CA 1
ATOM 1555 C C . ARG A 1 198 ? -3.959 5.398 1.098 1.00 92.88 198 ARG A C 1
ATOM 1557 O O . ARG A 1 198 ? -3.616 5.789 -0.011 1.00 92.88 198 ARG A O 1
ATOM 1564 N N . GLN A 1 199 ? -3.191 4.601 1.836 1.00 94.06 199 GLN A N 1
ATOM 1565 C CA . GLN A 1 199 ? -1.860 4.162 1.410 1.00 94.06 199 GLN A CA 1
ATOM 1566 C C . GLN A 1 199 ? -1.886 3.012 0.397 1.00 94.06 199 GLN A C 1
ATOM 1568 O O . GLN A 1 199 ? -0.868 2.746 -0.234 1.00 94.06 199 GLN A O 1
ATOM 1573 N N . CYS A 1 200 ? -3.027 2.347 0.198 1.00 94.62 200 CYS A N 1
ATOM 1574 C CA . CYS A 1 200 ? -3.172 1.255 -0.769 1.00 94.62 200 CYS A CA 1
ATOM 1575 C C . CYS A 1 200 ? -3.278 1.715 -2.229 1.00 94.62 200 CYS A C 1
ATOM 1577 O O . CYS A 1 200 ? -3.182 0.878 -3.123 1.00 94.62 200 CYS A O 1
ATOM 1579 N N . VAL A 1 201 ? -3.524 3.002 -2.489 1.00 91.31 201 VAL A N 1
ATOM 1580 C CA . VAL A 1 201 ? -3.861 3.492 -3.834 1.00 91.31 201 VAL A CA 1
ATOM 1581 C C . VAL A 1 201 ? -2.700 4.231 -4.504 1.00 91.31 201 VAL A C 1
ATOM 1583 O O . VAL A 1 201 ? -1.852 4.821 -3.842 1.00 91.31 201 VAL A O 1
ATOM 1586 N N . CYS A 1 202 ? -2.676 4.208 -5.840 1.00 85.25 202 CYS A N 1
ATOM 1587 C CA . CYS A 1 202 ? -1.793 5.012 -6.695 1.00 85.25 202 CYS A CA 1
ATOM 1588 C C . CYS A 1 202 ? -0.286 4.833 -6.431 1.00 85.25 202 CYS A C 1
ATOM 1590 O O . CYS A 1 202 ? 0.473 5.802 -6.417 1.00 85.25 202 CYS A O 1
ATOM 1592 N N . TRP A 1 203 ? 0.168 3.591 -6.248 1.00 91.88 203 TRP A N 1
ATOM 1593 C CA . TRP A 1 203 ? 1.595 3.304 -6.086 1.00 91.88 203 TRP A CA 1
ATOM 1594 C C . TRP A 1 203 ? 2.386 3.657 -7.359 1.00 91.88 203 TRP A C 1
ATOM 1596 O O . TRP A 1 203 ? 2.068 3.139 -8.430 1.00 91.88 203 TRP A O 1
ATOM 1606 N N . PRO A 1 204 ? 3.454 4.475 -7.284 1.00 90.19 204 PRO A N 1
ATOM 1607 C CA . PRO A 1 204 ? 4.183 4.911 -8.478 1.00 90.19 204 PRO A CA 1
ATOM 1608 C C . PRO A 1 204 ? 4.736 3.781 -9.356 1.00 90.19 204 PRO A C 1
ATOM 1610 O O . PRO A 1 204 ? 4.808 3.944 -10.570 1.00 90.19 204 PRO A O 1
ATOM 1613 N N . ILE A 1 205 ? 5.086 2.622 -8.783 1.00 90.00 205 ILE A N 1
ATOM 1614 C CA . ILE A 1 205 ? 5.603 1.480 -9.563 1.00 90.00 205 ILE A CA 1
ATOM 1615 C C . ILE A 1 205 ? 4.605 0.912 -10.581 1.00 90.00 205 ILE A C 1
ATOM 1617 O O . ILE A 1 205 ? 5.026 0.387 -11.607 1.00 90.00 205 ILE A O 1
ATOM 1621 N N . ILE A 1 206 ? 3.297 1.011 -10.322 1.00 89.06 206 ILE A N 1
ATOM 1622 C CA . ILE A 1 206 ? 2.250 0.502 -11.223 1.00 89.06 206 ILE A CA 1
ATOM 1623 C C . ILE A 1 206 ? 1.728 1.588 -12.168 1.00 89.06 206 ILE A C 1
ATOM 1625 O O . ILE A 1 206 ? 0.863 1.322 -12.997 1.00 89.06 206 ILE A O 1
ATOM 1629 N N . MET A 1 207 ? 2.249 2.811 -12.066 1.00 85.50 207 MET A N 1
ATOM 1630 C CA . MET A 1 207 ? 1.836 3.950 -12.878 1.00 85.50 207 MET A CA 1
ATOM 1631 C C . MET A 1 207 ? 2.775 4.167 -14.070 1.00 85.50 207 MET A C 1
ATOM 1633 O O . MET A 1 207 ? 3.924 3.722 -14.082 1.00 85.50 207 MET A O 1
ATOM 1637 N N . ASN A 1 208 ? 2.286 4.873 -15.089 1.00 74.06 208 ASN A N 1
ATOM 1638 C CA . ASN A 1 208 ? 3.107 5.312 -16.217 1.00 74.06 208 ASN A CA 1
ATOM 1639 C C . ASN A 1 208 ? 4.175 6.327 -15.734 1.00 74.06 208 ASN A C 1
ATOM 1641 O O . ASN A 1 208 ? 3.853 7.166 -14.889 1.00 74.06 208 ASN A O 1
ATOM 1645 N N . PRO A 1 209 ? 5.426 6.269 -16.240 1.00 76.06 209 PRO A N 1
ATOM 1646 C CA . PRO A 1 209 ? 5.943 5.337 -17.261 1.00 76.06 209 PRO A CA 1
ATOM 1647 C C . PRO A 1 209 ? 6.465 4.009 -16.701 1.00 76.06 209 PRO A C 1
ATOM 1649 O O . PRO A 1 209 ? 6.731 3.081 -17.463 1.00 76.06 209 PRO A O 1
ATOM 1652 N N . ILE A 1 210 ? 6.580 3.901 -15.380 1.00 83.38 210 ILE A N 1
ATOM 1653 C CA . ILE A 1 210 ? 7.279 2.826 -14.668 1.00 83.38 210 ILE A CA 1
ATOM 1654 C C . ILE A 1 210 ? 6.694 1.440 -14.935 1.00 83.38 210 ILE A C 1
ATOM 1656 O O . ILE A 1 210 ? 7.445 0.473 -15.066 1.00 83.38 210 ILE A O 1
ATOM 1660 N N . CYS A 1 211 ? 5.376 1.339 -15.103 1.00 80.31 211 CYS A N 1
ATOM 1661 C CA . CYS A 1 211 ? 4.697 0.078 -15.401 1.00 80.31 211 CYS A CA 1
ATOM 1662 C C . CYS A 1 211 ? 5.184 -0.613 -16.696 1.00 80.31 211 CYS A C 1
ATOM 1664 O O . CYS A 1 211 ? 5.047 -1.836 -16.830 1.00 80.31 211 CYS A O 1
ATOM 1666 N N . HIS A 1 212 ? 5.798 0.132 -17.625 1.00 80.00 212 HIS A N 1
ATOM 1667 C CA . HIS A 1 212 ? 6.422 -0.403 -18.843 1.00 80.00 212 HIS A CA 1
ATOM 1668 C C . HIS A 1 212 ? 7.850 -0.904 -18.597 1.00 80.00 212 HIS A C 1
ATOM 1670 O O . HIS A 1 212 ? 8.293 -1.857 -19.232 1.00 80.00 212 HIS A O 1
ATOM 1676 N N . SER A 1 213 ? 8.545 -0.324 -17.618 1.00 82.12 213 SER A N 1
ATOM 1677 C CA . SER A 1 213 ? 9.902 -0.705 -17.210 1.00 82.12 213 SER A CA 1
ATOM 1678 C C . SER A 1 213 ? 9.917 -1.732 -16.072 1.00 82.12 213 SER A C 1
ATOM 1680 O O . SER A 1 213 ? 10.956 -1.952 -15.455 1.00 82.12 213 SER A O 1
ATOM 1682 N N . LYS A 1 214 ? 8.792 -2.398 -15.780 1.00 83.44 214 LYS A N 1
ATOM 1683 C CA . LYS A 1 214 ? 8.645 -3.281 -14.609 1.00 83.44 214 LYS A CA 1
ATOM 1684 C C . LYS A 1 214 ? 9.636 -4.444 -14.515 1.00 83.44 214 LYS A C 1
ATOM 1686 O O . LYS A 1 214 ? 9.943 -4.886 -13.417 1.00 83.44 214 LYS A O 1
ATOM 1691 N N . ARG A 1 215 ? 10.200 -4.901 -15.639 1.00 82.50 215 ARG A N 1
ATOM 1692 C CA . ARG A 1 215 ? 11.261 -5.929 -15.658 1.00 82.50 215 ARG A CA 1
ATOM 1693 C C . ARG A 1 215 ? 12.615 -5.419 -15.152 1.00 82.50 215 ARG A C 1
ATOM 1695 O O . ARG A 1 215 ? 13.452 -6.219 -14.758 1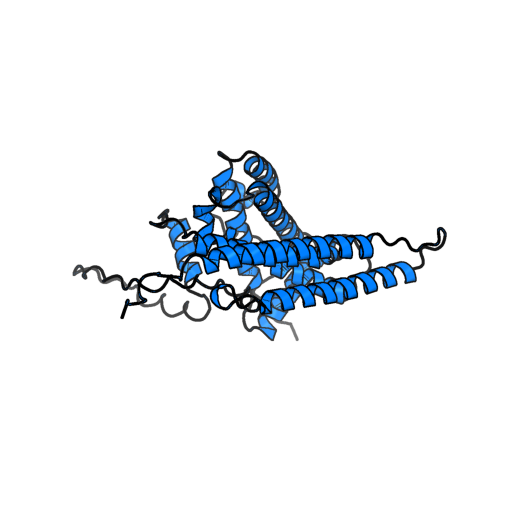.00 82.50 215 ARG A O 1
ATOM 1702 N N . LEU A 1 216 ? 12.824 -4.103 -15.159 1.00 83.12 216 LEU A N 1
ATOM 1703 C CA . LEU A 1 216 ? 14.015 -3.452 -14.604 1.00 83.12 216 LEU A CA 1
ATOM 1704 C C . LEU A 1 216 ? 13.870 -3.176 -13.102 1.00 83.12 216 LEU A C 1
ATOM 1706 O O . LEU A 1 216 ? 14.815 -2.735 -12.452 1.00 83.12 216 LEU A O 1
ATOM 1710 N N . ILE A 1 217 ? 12.685 -3.416 -12.537 1.00 84.19 217 ILE A N 1
ATOM 1711 C CA . ILE A 1 217 ? 12.407 -3.166 -11.129 1.00 84.19 217 ILE A CA 1
ATOM 1712 C C . ILE A 1 217 ? 12.919 -4.351 -10.318 1.00 84.19 217 ILE A C 1
ATOM 1714 O O . ILE A 1 217 ? 12.438 -5.477 -10.436 1.00 84.19 217 ILE A O 1
ATOM 1718 N N . HIS A 1 218 ? 13.894 -4.086 -9.454 1.00 83.50 218 HIS A N 1
ATOM 1719 C CA . HIS A 1 218 ? 14.418 -5.098 -8.550 1.00 83.50 218 HIS A CA 1
ATOM 1720 C C . HIS A 1 218 ? 13.351 -5.582 -7.552 1.00 83.50 218 HIS A C 1
ATOM 1722 O O . HIS A 1 218 ? 12.554 -4.790 -7.037 1.00 83.50 218 HIS A O 1
ATOM 1728 N N . GLY A 1 219 ? 13.390 -6.879 -7.227 1.00 85.81 219 GLY A N 1
ATOM 1729 C CA . GLY A 1 219 ? 12.491 -7.493 -6.250 1.00 85.81 219 GLY A CA 1
ATOM 1730 C C . GLY A 1 219 ? 11.077 -7.717 -6.784 1.00 85.81 219 GLY A C 1
ATOM 1731 O O . GLY A 1 219 ? 10.110 -7.473 -6.067 1.00 85.81 219 GLY A O 1
ATOM 1732 N N . LEU A 1 220 ? 10.936 -8.171 -8.033 1.00 87.56 220 LEU A N 1
ATOM 1733 C CA . LEU A 1 220 ? 9.628 -8.372 -8.665 1.00 87.56 220 LEU A CA 1
ATOM 1734 C C . LEU A 1 220 ? 8.708 -9.304 -7.858 1.00 87.56 220 LEU A C 1
ATOM 1736 O O . LEU A 1 220 ? 7.531 -8.995 -7.693 1.00 87.56 220 LEU A O 1
ATOM 1740 N N . TYR A 1 221 ? 9.263 -10.366 -7.265 1.00 90.62 221 TYR A N 1
ATOM 1741 C CA . TYR A 1 221 ? 8.570 -11.237 -6.307 1.00 90.62 221 TYR A CA 1
ATOM 1742 C C . TYR A 1 221 ? 7.907 -10.444 -5.172 1.00 90.62 221 TYR A C 1
ATOM 1744 O O . TYR A 1 221 ? 6.718 -10.605 -4.887 1.00 90.62 221 TYR A O 1
ATOM 1752 N N . PHE A 1 222 ? 8.678 -9.557 -4.537 1.00 92.38 222 PHE A N 1
ATOM 1753 C CA . PHE A 1 222 ? 8.224 -8.740 -3.418 1.00 92.38 222 PHE A CA 1
ATOM 1754 C C . PHE A 1 222 ? 7.095 -7.801 -3.850 1.00 92.38 222 PHE A C 1
ATOM 1756 O O . PHE A 1 222 ? 6.075 -7.708 -3.168 1.00 92.38 222 PHE A O 1
ATOM 1763 N N . TRP A 1 223 ? 7.237 -7.135 -4.997 1.00 92.81 223 TRP A N 1
ATOM 1764 C CA . TRP A 1 223 ? 6.200 -6.231 -5.492 1.00 92.81 223 TRP A CA 1
ATOM 1765 C C . TRP A 1 223 ? 4.926 -6.972 -5.884 1.00 92.81 223 TRP A C 1
ATOM 1767 O O . TRP A 1 223 ? 3.847 -6.556 -5.477 1.00 92.81 223 TRP A O 1
ATOM 1777 N N . SER A 1 224 ? 5.037 -8.108 -6.569 1.00 92.62 224 SER A N 1
ATOM 1778 C CA . SER A 1 224 ? 3.892 -8.938 -6.954 1.00 92.62 224 SER A CA 1
ATOM 1779 C C . SER A 1 224 ? 3.071 -9.382 -5.738 1.00 92.62 224 SER A C 1
ATOM 1781 O O . SER A 1 224 ? 1.854 -9.213 -5.721 1.00 92.62 224 SER A O 1
ATOM 1783 N N . HIS A 1 225 ? 3.715 -9.832 -4.659 1.00 93.81 225 HIS A N 1
ATOM 1784 C CA . HIS A 1 225 ? 3.002 -10.209 -3.433 1.00 93.81 225 HIS A CA 1
ATOM 1785 C C . HIS A 1 225 ? 2.309 -9.023 -2.753 1.00 93.81 225 HIS A C 1
ATOM 1787 O O . HIS A 1 225 ? 1.180 -9.153 -2.279 1.00 93.81 225 HIS A O 1
ATOM 1793 N N . ASN A 1 226 ? 2.953 -7.854 -2.724 1.00 95.06 226 ASN A N 1
ATOM 1794 C CA . ASN A 1 226 ? 2.367 -6.660 -2.116 1.00 95.06 226 ASN A CA 1
ATOM 1795 C C . ASN A 1 226 ? 1.196 -6.103 -2.930 1.00 95.06 226 ASN A C 1
ATOM 1797 O O . ASN A 1 226 ? 0.164 -5.767 -2.354 1.00 95.06 226 ASN A O 1
ATOM 1801 N N . LEU A 1 227 ? 1.309 -6.070 -4.260 1.00 95.69 227 LEU A N 1
ATOM 1802 C CA . LEU A 1 227 ? 0.221 -5.652 -5.145 1.00 95.69 227 LEU A CA 1
ATOM 1803 C C . LEU A 1 227 ? -0.968 -6.620 -5.067 1.00 95.69 227 LEU A C 1
ATOM 1805 O O . LEU A 1 227 ? -2.117 -6.181 -5.032 1.00 95.69 227 LEU A O 1
ATOM 1809 N N . MET A 1 228 ? -0.712 -7.929 -4.958 1.00 95.69 228 MET A N 1
ATOM 1810 C CA . MET A 1 228 ? -1.760 -8.919 -4.696 1.00 95.69 228 MET A CA 1
ATOM 1811 C C . MET A 1 228 ? -2.423 -8.673 -3.332 1.00 95.69 228 MET A C 1
ATOM 1813 O O . MET A 1 228 ? -3.648 -8.696 -3.229 1.00 95.69 228 MET A O 1
ATOM 1817 N N . GLY A 1 229 ? -1.634 -8.382 -2.293 1.00 95.69 229 GLY A N 1
ATOM 1818 C CA . GLY A 1 229 ? -2.139 -8.005 -0.972 1.00 95.69 229 GLY A CA 1
ATOM 1819 C C . GLY A 1 229 ? -3.064 -6.786 -1.021 1.00 95.69 229 GLY A C 1
ATOM 1820 O O . GLY A 1 229 ? -4.162 -6.833 -0.473 1.00 95.69 229 GLY A O 1
ATOM 1821 N N . ILE A 1 230 ? -2.670 -5.731 -1.739 1.00 96.19 230 ILE A N 1
ATOM 1822 C CA . ILE A 1 230 ? -3.507 -4.543 -1.967 1.00 96.19 230 ILE A CA 1
ATOM 1823 C C . ILE A 1 230 ? -4.821 -4.926 -2.646 1.00 96.19 230 ILE A C 1
ATOM 1825 O O . ILE A 1 230 ? -5.884 -4.520 -2.183 1.00 96.19 230 ILE A O 1
ATOM 1829 N N . LEU A 1 231 ? -4.775 -5.738 -3.705 1.00 95.94 231 LEU A N 1
ATOM 1830 C CA . LEU A 1 231 ? -5.976 -6.195 -4.409 1.00 95.94 231 LEU A CA 1
ATOM 1831 C C . LEU A 1 231 ? -6.940 -6.959 -3.489 1.00 95.94 231 LEU A C 1
ATOM 1833 O O . LEU A 1 231 ? -8.152 -6.753 -3.585 1.00 95.94 231 LEU A O 1
ATOM 1837 N N . ILE A 1 232 ? -6.416 -7.793 -2.585 1.00 95.88 232 ILE A N 1
ATOM 1838 C CA . ILE A 1 232 ? -7.209 -8.498 -1.569 1.00 95.88 232 ILE A CA 1
ATOM 1839 C C . ILE A 1 232 ? -7.865 -7.499 -0.612 1.00 95.88 232 ILE A C 1
ATOM 1841 O O . ILE A 1 232 ? -9.071 -7.580 -0.385 1.00 95.88 232 ILE A O 1
ATOM 1845 N N . ILE A 1 233 ? -7.106 -6.540 -0.070 1.00 96.69 233 ILE A N 1
ATOM 1846 C CA . ILE A 1 233 ? -7.654 -5.543 0.860 1.00 96.69 233 ILE A CA 1
ATOM 1847 C C . ILE A 1 233 ? -8.704 -4.666 0.176 1.00 96.69 233 ILE A C 1
ATOM 1849 O O . ILE A 1 233 ? -9.768 -4.446 0.749 1.00 96.69 233 ILE A O 1
ATOM 1853 N N . LEU A 1 234 ? -8.467 -4.226 -1.060 1.00 95.94 234 LEU A N 1
ATOM 1854 C CA . LEU A 1 234 ? -9.453 -3.457 -1.816 1.00 95.94 234 LEU A CA 1
ATOM 1855 C C . LEU A 1 234 ? -10.724 -4.276 -2.081 1.00 95.94 234 LEU A C 1
ATOM 1857 O O . LEU A 1 234 ? -11.817 -3.734 -1.940 1.00 95.94 234 LEU A O 1
ATOM 1861 N N . ARG A 1 235 ? -10.622 -5.588 -2.349 1.00 94.44 235 ARG A N 1
ATOM 1862 C CA . ARG A 1 235 ? -11.812 -6.448 -2.460 1.00 94.44 235 ARG A CA 1
ATOM 1863 C C . ARG A 1 235 ? -12.556 -6.537 -1.134 1.00 94.44 235 ARG A C 1
ATOM 1865 O O . ARG A 1 235 ? -13.774 -6.382 -1.109 1.00 94.44 235 ARG A O 1
ATOM 1872 N N . LEU A 1 236 ? -11.831 -6.749 -0.038 1.00 94.75 236 LEU A N 1
ATOM 1873 C CA . LEU A 1 236 ? -12.417 -6.785 1.301 1.00 94.75 236 LEU A CA 1
ATOM 1874 C C . LEU A 1 236 ? -13.089 -5.461 1.662 1.00 94.75 236 LEU A C 1
ATOM 1876 O O . LEU A 1 236 ? -14.131 -5.476 2.304 1.00 94.75 236 LEU A O 1
ATOM 1880 N N . ALA A 1 237 ? -12.548 -4.327 1.224 1.00 95.12 237 ALA A N 1
ATOM 1881 C CA . ALA A 1 237 ? -13.145 -3.020 1.462 1.00 95.12 237 ALA A CA 1
ATOM 1882 C C . ALA A 1 237 ? -14.510 -2.838 0.778 1.00 95.12 237 ALA A C 1
ATOM 1884 O O . ALA A 1 237 ? -15.339 -2.071 1.260 1.00 95.12 237 ALA A O 1
ATOM 1885 N N . ILE A 1 238 ? -14.769 -3.593 -0.292 1.00 90.81 238 ILE A N 1
ATOM 1886 C CA . ILE A 1 238 ? -16.067 -3.639 -0.971 1.00 90.81 238 ILE A CA 1
ATOM 1887 C C . ILE A 1 238 ? -17.019 -4.612 -0.268 1.00 90.81 238 ILE A C 1
ATOM 1889 O O . ILE A 1 238 ? -18.199 -4.319 -0.106 1.00 90.81 238 ILE A O 1
ATOM 1893 N N . THR A 1 239 ? -16.530 -5.788 0.134 1.00 92.12 239 THR A N 1
ATOM 1894 C CA . THR A 1 239 ? -17.395 -6.882 0.609 1.00 92.12 239 THR A CA 1
ATOM 1895 C C . THR A 1 239 ? -17.628 -6.886 2.118 1.00 92.12 239 THR A C 1
ATOM 1897 O O . THR A 1 239 ? -18.610 -7.459 2.581 1.00 92.12 239 THR A O 1
ATOM 1900 N N . HIS A 1 240 ? -16.719 -6.310 2.907 1.00 94.44 240 HIS A N 1
ATOM 1901 C CA . HIS A 1 240 ? -16.773 -6.345 4.365 1.00 94.44 240 HIS A CA 1
ATOM 1902 C C . HIS A 1 240 ? -17.481 -5.094 4.916 1.00 94.44 240 HIS A C 1
ATOM 1904 O O . HIS A 1 240 ? -16.930 -3.995 4.796 1.00 94.44 240 HIS A O 1
ATOM 1910 N N . PRO A 1 241 ? -18.632 -5.225 5.611 1.00 92.44 241 PRO A N 1
ATOM 1911 C CA . PRO A 1 241 ? -19.468 -4.080 5.994 1.00 92.44 241 PRO A CA 1
ATOM 1912 C C . PRO A 1 241 ? -18.732 -2.995 6.787 1.00 92.44 241 PRO A C 1
ATOM 1914 O O . PRO A 1 241 ? -18.931 -1.801 6.573 1.00 92.44 241 PRO A O 1
ATOM 1917 N N . ARG A 1 242 ? -17.829 -3.392 7.694 1.00 94.06 242 ARG A N 1
ATOM 1918 C CA . ARG A 1 242 ? -17.077 -2.425 8.509 1.00 94.06 242 ARG A CA 1
ATOM 1919 C C . ARG A 1 242 ? -16.011 -1.679 7.711 1.00 94.06 242 ARG A C 1
ATOM 1921 O O . ARG A 1 242 ? -15.776 -0.511 7.986 1.00 94.06 242 ARG A O 1
ATOM 1928 N N . LEU A 1 243 ? -15.383 -2.324 6.724 1.00 95.44 243 LEU A N 1
ATOM 1929 C CA . LEU A 1 243 ? -14.420 -1.632 5.862 1.00 95.44 243 LEU A CA 1
ATOM 1930 C C . LEU A 1 243 ? -15.151 -0.728 4.868 1.00 95.44 243 LEU A C 1
ATOM 1932 O O . LEU A 1 243 ? -14.698 0.383 4.620 1.00 95.44 243 LEU A O 1
ATOM 1936 N N . GLN A 1 244 ? -16.328 -1.141 4.397 1.00 93.94 244 GLN A N 1
ATOM 1937 C CA . GLN A 1 244 ? -17.191 -0.294 3.581 1.00 93.94 244 GLN A CA 1
ATOM 1938 C C . GLN A 1 244 ? -17.604 0.987 4.329 1.00 93.94 244 GLN A C 1
ATOM 1940 O O . GLN A 1 244 ? -17.581 2.076 3.758 1.00 93.94 244 GLN A O 1
ATOM 1945 N N . ALA A 1 245 ? -17.898 0.895 5.632 1.00 93.25 245 ALA A N 1
ATOM 1946 C CA . ALA A 1 245 ? -18.144 2.069 6.473 1.00 93.25 245 ALA A CA 1
ATOM 1947 C C . ALA A 1 245 ? -16.921 3.005 6.567 1.00 93.25 245 ALA A C 1
ATOM 1949 O O . ALA A 1 245 ? -17.078 4.228 6.537 1.00 93.25 245 ALA A O 1
ATOM 1950 N N . VAL A 1 246 ? -15.703 2.453 6.618 1.00 95.62 246 VAL A N 1
ATOM 1951 C CA . VAL A 1 246 ? -14.459 3.243 6.557 1.00 95.62 246 VAL A CA 1
ATOM 1952 C C . VAL A 1 246 ? -14.315 3.926 5.191 1.00 95.62 246 VAL A C 1
ATOM 1954 O O . VAL A 1 246 ? -14.022 5.118 5.137 1.00 95.62 246 VAL A O 1
ATOM 1957 N N . CYS A 1 247 ? -14.600 3.232 4.085 1.00 94.56 247 CYS A N 1
ATOM 1958 C CA . CYS A 1 247 ? -14.604 3.832 2.746 1.00 94.56 247 CYS A CA 1
ATOM 1959 C C . CYS A 1 247 ? -15.615 4.983 2.620 1.00 94.56 247 CYS A C 1
ATOM 1961 O O . CYS A 1 247 ? -15.297 6.016 2.033 1.00 94.56 247 CYS A O 1
ATOM 1963 N N . LEU A 1 248 ? -16.805 4.852 3.211 1.00 92.06 248 LEU A N 1
ATOM 1964 C CA . LEU A 1 248 ? -17.791 5.936 3.272 1.00 92.06 248 LEU A CA 1
ATOM 1965 C C . LEU A 1 248 ? -17.266 7.148 4.056 1.00 92.06 248 LEU A C 1
ATOM 1967 O O . LEU A 1 248 ? -17.473 8.284 3.634 1.00 92.06 248 LEU A O 1
ATOM 1971 N N . SER A 1 249 ? -16.567 6.920 5.174 1.00 92.12 249 SER A N 1
ATOM 1972 C CA . SER A 1 249 ? -15.907 7.985 5.947 1.00 92.12 249 SER A CA 1
ATOM 1973 C C . SER A 1 249 ? -14.857 8.723 5.112 1.00 92.12 249 SER A C 1
ATOM 1975 O O . SER A 1 249 ? -14.842 9.955 5.090 1.00 92.12 249 SER A O 1
ATOM 1977 N N . ILE A 1 250 ? -14.041 7.982 4.353 1.00 90.75 250 ILE A N 1
ATOM 1978 C CA . ILE A 1 250 ? -13.073 8.552 3.406 1.00 90.75 250 ILE A CA 1
ATOM 1979 C C . ILE A 1 250 ? -13.780 9.455 2.391 1.00 90.75 250 ILE A C 1
ATOM 1981 O O . ILE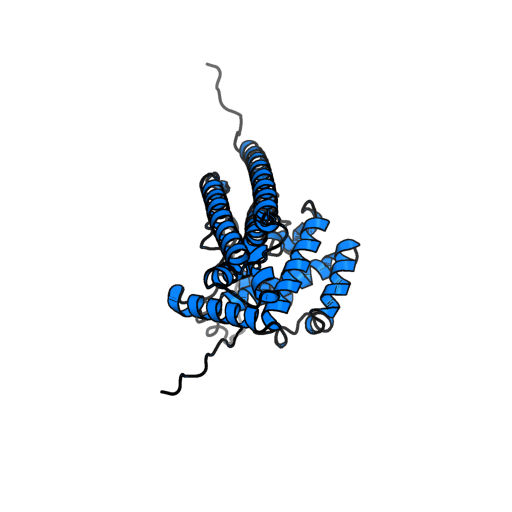 A 1 250 ? -13.377 10.601 2.208 1.00 90.75 250 ILE A O 1
ATOM 1985 N N . GLY A 1 251 ? -14.862 8.969 1.772 1.00 86.25 251 GLY A N 1
ATOM 1986 C CA . GLY A 1 251 ? -15.629 9.735 0.787 1.00 86.25 251 GLY A CA 1
ATOM 1987 C C . GLY A 1 251 ? -16.240 11.023 1.347 1.00 86.25 251 GLY A C 1
ATOM 1988 O O . GLY A 1 251 ? -16.259 12.043 0.655 1.00 86.25 251 GLY A O 1
ATOM 1989 N N . LYS A 1 252 ? -16.698 11.009 2.608 1.00 86.75 252 LYS A N 1
ATOM 1990 C CA . LYS A 1 252 ? -17.192 12.213 3.295 1.00 86.75 252 LYS A CA 1
ATOM 1991 C C . LYS A 1 252 ? -16.088 13.248 3.480 1.00 86.75 252 LYS A C 1
ATOM 1993 O O . LYS A 1 252 ? -16.281 14.389 3.076 1.00 86.75 252 LYS A O 1
ATOM 1998 N N . LYS A 1 253 ? -14.919 12.850 3.993 1.00 85.75 253 LYS A N 1
ATOM 1999 C CA . LYS A 1 253 ? -13.767 13.756 4.154 1.00 85.75 253 LYS A CA 1
ATOM 2000 C C . LYS A 1 253 ? -13.267 14.301 2.820 1.00 85.75 253 LYS A C 1
ATOM 2002 O O . LYS A 1 253 ? -13.025 15.495 2.696 1.00 85.75 253 LYS A O 1
ATOM 2007 N N . ASP A 1 254 ? -13.192 13.460 1.792 1.00 82.06 254 ASP A N 1
ATOM 2008 C CA . ASP A 1 254 ? -12.823 13.889 0.441 1.00 82.06 254 ASP A CA 1
ATOM 2009 C C . ASP A 1 254 ? -13.754 15.010 -0.069 1.00 82.06 254 ASP A C 1
ATOM 2011 O O . ASP A 1 254 ? -13.291 15.965 -0.693 1.00 82.06 254 ASP A O 1
ATOM 2015 N N . LYS A 1 255 ? -15.058 14.940 0.235 1.00 80.69 255 LYS A N 1
ATOM 2016 C CA . LYS A 1 255 ? -16.037 15.983 -0.105 1.00 80.69 255 LYS A CA 1
ATOM 2017 C C . LYS A 1 255 ? -15.933 17.216 0.800 1.00 80.69 255 LYS A C 1
ATOM 2019 O O . LYS A 1 255 ? -15.900 18.328 0.286 1.00 80.69 255 LYS A O 1
ATOM 2024 N N . GLU A 1 256 ? -15.938 17.022 2.114 1.00 85.38 256 GLU A N 1
ATOM 2025 C CA . GLU A 1 256 ? -16.101 18.087 3.114 1.00 85.38 256 GLU A CA 1
ATOM 2026 C C . GLU A 1 256 ? -14.799 18.847 3.397 1.00 85.38 256 GLU A C 1
ATOM 2028 O O . GLU A 1 256 ? -14.819 20.067 3.520 1.00 85.38 256 GLU A O 1
ATOM 2033 N N . GLU A 1 257 ? -13.668 18.145 3.466 1.00 80.12 257 GLU A N 1
ATOM 2034 C CA . GLU A 1 257 ? -12.367 18.713 3.841 1.00 80.12 257 GLU A CA 1
ATOM 2035 C C . GLU A 1 257 ? -11.557 19.140 2.612 1.00 80.12 257 GLU A C 1
ATOM 2037 O O . GLU A 1 257 ? -10.927 20.197 2.607 1.00 80.12 257 GLU A O 1
ATOM 2042 N N . PHE A 1 258 ? -11.599 18.342 1.540 1.00 75.31 258 PHE A N 1
ATOM 2043 C CA . PHE A 1 258 ? -10.736 18.543 0.370 1.00 75.31 258 PHE A CA 1
ATOM 2044 C C . PHE A 1 258 ? -11.459 19.078 -0.868 1.00 75.31 258 PHE A C 1
ATOM 2046 O O . PHE A 1 258 ? -10.794 19.383 -1.859 1.00 75.31 258 PHE A O 1
ATOM 2053 N N . ASN A 1 259 ? -12.793 19.196 -0.834 1.00 79.56 259 ASN A N 1
ATOM 2054 C CA . ASN A 1 259 ? -13.628 19.592 -1.974 1.00 79.56 259 ASN A CA 1
ATOM 2055 C C . ASN A 1 259 ? -13.354 18.756 -3.247 1.00 79.56 259 ASN A C 1
ATOM 2057 O O . ASN A 1 259 ? -13.276 19.269 -4.365 1.00 79.56 259 ASN A O 1
ATOM 2061 N N . ARG A 1 260 ? -13.155 17.445 -3.068 1.00 77.19 260 ARG A N 1
ATOM 2062 C CA . ARG A 1 260 ? -12.813 16.465 -4.112 1.00 77.19 260 ARG A CA 1
ATOM 2063 C C . ARG A 1 260 ? -13.698 15.214 -3.998 1.00 77.19 260 ARG A C 1
ATOM 2065 O O . ARG A 1 260 ? -13.196 14.126 -3.709 1.00 77.19 260 ARG A O 1
ATOM 2072 N N . PRO A 1 261 ? -15.020 15.334 -4.205 1.00 76.25 261 PRO A N 1
ATOM 2073 C CA . PRO A 1 261 ? -15.937 14.212 -4.032 1.00 76.25 261 PRO A CA 1
ATOM 2074 C C . PRO A 1 261 ? -15.557 13.030 -4.937 1.00 76.25 261 PRO A C 1
ATOM 2076 O O . PRO A 1 261 ? -15.388 13.183 -6.144 1.00 76.25 261 PRO A O 1
ATOM 2079 N N . GLY A 1 262 ? -15.426 11.840 -4.344 1.00 80.19 262 GLY A N 1
ATOM 2080 C CA . GLY A 1 262 ? -15.134 10.600 -5.070 1.00 80.19 262 GLY A CA 1
ATOM 2081 C C . GLY A 1 262 ? -13.679 10.415 -5.513 1.00 80.19 262 GLY A C 1
ATOM 2082 O O . GLY A 1 262 ? -13.398 9.446 -6.222 1.00 80.19 262 GLY A O 1
ATOM 2083 N N . ALA A 1 263 ? -12.749 11.286 -5.099 1.00 83.56 263 ALA A N 1
ATOM 2084 C CA . ALA A 1 263 ? -11.344 11.189 -5.495 1.00 83.56 263 ALA A CA 1
ATOM 2085 C C . ALA A 1 263 ? -10.714 9.852 -5.093 1.00 83.56 263 ALA A C 1
ATOM 2087 O O . ALA A 1 263 ? -10.187 9.150 -5.958 1.00 83.56 263 ALA A O 1
ATOM 2088 N N . TRP A 1 264 ? -10.825 9.444 -3.825 1.00 88.12 264 TRP A N 1
ATOM 2089 C CA . TRP A 1 264 ? -10.273 8.160 -3.396 1.00 88.12 264 TRP A CA 1
ATOM 2090 C C . TRP A 1 264 ? -10.928 6.971 -4.118 1.00 88.12 264 TRP A C 1
ATOM 2092 O O . TRP A 1 264 ? -10.231 6.035 -4.501 1.00 88.12 264 TRP A O 1
ATOM 2102 N N . ASN A 1 265 ? -12.240 7.013 -4.390 1.00 87.44 265 ASN A N 1
ATOM 2103 C CA . ASN A 1 265 ? -12.931 5.946 -5.131 1.00 87.44 265 ASN A CA 1
ATOM 2104 C C . ASN A 1 265 ? -12.358 5.798 -6.555 1.00 87.44 265 ASN A C 1
ATOM 2106 O O . ASN A 1 265 ? -12.025 4.695 -6.993 1.00 87.44 265 ASN A O 1
ATOM 2110 N N . ALA A 1 266 ? -12.146 6.916 -7.257 1.00 84.50 266 ALA A N 1
ATOM 2111 C CA . ALA A 1 266 ? -11.503 6.910 -8.570 1.00 84.50 266 ALA A CA 1
ATOM 2112 C C . ALA A 1 266 ? -10.068 6.353 -8.510 1.00 84.50 266 ALA A C 1
ATOM 2114 O O . ALA A 1 266 ? -9.678 5.547 -9.358 1.00 84.50 266 ALA A O 1
ATOM 2115 N N . GLN A 1 267 ? -9.298 6.729 -7.487 1.00 87.06 267 GLN A N 1
ATOM 2116 C CA . GLN A 1 267 ? -7.938 6.233 -7.272 1.00 87.06 267 GLN A CA 1
ATOM 2117 C C . GLN A 1 267 ? -7.893 4.732 -6.963 1.00 87.06 267 GLN A C 1
ATOM 2119 O O . GLN A 1 267 ? -7.051 4.015 -7.509 1.00 87.06 267 GLN A O 1
ATOM 2124 N N . ALA A 1 268 ? -8.806 4.232 -6.132 1.00 90.81 268 ALA A N 1
ATOM 2125 C CA . ALA A 1 268 ? -8.906 2.816 -5.801 1.00 90.81 268 ALA A CA 1
ATOM 2126 C C . ALA A 1 268 ? -9.259 1.980 -7.040 1.00 90.81 268 ALA A C 1
ATOM 2128 O O . ALA A 1 268 ? -8.586 0.989 -7.328 1.00 90.81 268 ALA A O 1
ATOM 2129 N N . ARG A 1 269 ? -10.235 2.428 -7.841 1.00 88.81 269 ARG A N 1
ATOM 2130 C CA . ARG A 1 269 ? -10.592 1.791 -9.121 1.00 88.81 269 ARG A CA 1
ATOM 2131 C C . ARG A 1 269 ? -9.414 1.768 -10.095 1.00 88.81 269 ARG A C 1
ATOM 2133 O O . ARG A 1 269 ? -9.121 0.724 -10.676 1.00 88.81 269 ARG A O 1
ATOM 2140 N N . GLN A 1 270 ? -8.701 2.885 -10.229 1.00 86.69 270 GLN A N 1
ATOM 2141 C CA . GLN A 1 270 ? -7.512 2.958 -11.077 1.00 86.69 270 GLN A CA 1
ATOM 2142 C C . GLN A 1 270 ? -6.406 2.015 -10.591 1.00 86.69 270 GLN A C 1
ATOM 2144 O O . GLN A 1 270 ? -5.769 1.343 -11.396 1.00 86.69 270 GLN A O 1
ATOM 2149 N N . THR A 1 271 ? -6.193 1.938 -9.278 1.00 91.62 271 THR A N 1
ATOM 2150 C CA . THR A 1 271 ? -5.204 1.040 -8.670 1.00 91.62 271 THR A CA 1
ATOM 2151 C C . THR A 1 271 ? -5.518 -0.416 -8.995 1.00 91.62 271 THR A C 1
ATOM 2153 O O . THR A 1 271 ? -4.623 -1.142 -9.415 1.00 91.62 271 THR A O 1
ATOM 2156 N N . ILE A 1 272 ? -6.786 -0.831 -8.884 1.00 92.44 272 ILE A N 1
ATOM 2157 C CA . ILE A 1 272 ? -7.215 -2.189 -9.252 1.00 92.44 272 ILE A CA 1
ATOM 2158 C C . ILE A 1 272 ? -6.865 -2.488 -10.712 1.00 92.44 272 ILE A C 1
ATOM 2160 O O . ILE A 1 272 ? -6.244 -3.513 -10.989 1.00 92.44 272 ILE A O 1
ATOM 2164 N N . LEU A 1 273 ? -7.215 -1.587 -11.636 1.00 89.94 273 LEU A N 1
ATOM 2165 C CA . LEU A 1 273 ? -6.928 -1.759 -13.063 1.00 89.94 273 LEU A CA 1
ATOM 2166 C C . LEU A 1 273 ? -5.428 -1.887 -13.343 1.00 89.94 273 LEU A C 1
ATOM 2168 O O . LEU A 1 273 ? -5.009 -2.811 -14.037 1.00 89.94 273 LEU A O 1
ATOM 2172 N N . LEU A 1 274 ? -4.620 -0.987 -12.779 1.00 89.56 274 LEU A N 1
ATOM 2173 C CA . LEU A 1 274 ? -3.171 -0.984 -12.974 1.00 89.56 274 LEU A CA 1
ATOM 2174 C C . LEU A 1 274 ? -2.508 -2.235 -12.387 1.00 89.56 274 LEU A C 1
ATOM 2176 O O . LEU A 1 274 ? -1.627 -2.812 -13.022 1.00 89.56 274 LEU A O 1
ATOM 2180 N N . CYS A 1 275 ? -2.947 -2.693 -11.212 1.00 92.25 275 CYS A N 1
ATOM 2181 C CA . CYS A 1 275 ? -2.467 -3.942 -10.626 1.00 92.25 275 CYS A CA 1
ATOM 2182 C C . CYS A 1 275 ? -2.856 -5.150 -11.487 1.00 92.25 275 CYS A C 1
ATOM 2184 O O . CYS A 1 275 ? -2.019 -6.002 -11.755 1.00 92.25 275 CYS A O 1
ATOM 2186 N N . VAL A 1 276 ? -4.103 -5.235 -11.957 1.00 90.75 276 VAL A N 1
ATOM 2187 C CA . VAL A 1 276 ? -4.543 -6.329 -12.841 1.00 90.75 276 VAL A CA 1
ATOM 2188 C C . VAL A 1 276 ? -3.702 -6.371 -14.117 1.00 90.75 276 VAL A C 1
ATOM 2190 O O . VAL A 1 276 ? -3.222 -7.438 -14.500 1.00 90.75 276 VAL A O 1
ATOM 2193 N N . GLU A 1 277 ? -3.465 -5.218 -14.738 1.00 87.25 277 GLU A N 1
ATOM 2194 C CA . GLU A 1 277 ? -2.632 -5.117 -15.937 1.00 87.25 277 GLU A CA 1
ATOM 2195 C C . GLU A 1 277 ? -1.168 -5.491 -15.665 1.00 87.25 277 GLU A C 1
ATOM 2197 O O . GLU A 1 277 ? -0.527 -6.180 -16.464 1.00 87.25 277 GLU A O 1
ATOM 2202 N N . TRP A 1 278 ? -0.640 -5.111 -14.499 1.00 90.25 278 TRP A N 1
ATOM 2203 C CA . TRP A 1 278 ? 0.690 -5.515 -14.049 1.00 90.25 278 TRP A CA 1
ATOM 2204 C C . TRP A 1 278 ? 0.864 -7.038 -14.054 1.00 90.25 278 TRP A C 1
ATOM 2206 O O . TRP A 1 278 ? 1.848 -7.532 -14.603 1.00 90.25 278 TRP A O 1
ATOM 2216 N N . PHE A 1 279 ? -0.090 -7.790 -13.498 1.00 91.69 279 PHE A N 1
ATOM 2217 C CA . PHE A 1 279 ? -0.004 -9.253 -13.466 1.00 91.69 279 PHE A CA 1
ATOM 2218 C C . PHE A 1 279 ? -0.203 -9.883 -14.844 1.00 91.69 279 PHE A C 1
ATOM 2220 O O . PHE A 1 279 ? 0.579 -10.754 -15.225 1.00 91.69 279 PHE A O 1
ATOM 2227 N N . LYS A 1 280 ? -1.190 -9.415 -15.623 1.00 87.81 280 LYS A N 1
ATOM 2228 C CA . LYS A 1 280 ? -1.434 -9.915 -16.988 1.00 87.81 280 LYS A CA 1
ATOM 2229 C C . LYS A 1 280 ? -0.188 -9.820 -17.859 1.00 87.81 280 LYS A C 1
ATOM 2231 O O . LYS A 1 280 ? 0.179 -10.774 -18.529 1.00 87.81 280 LYS A O 1
ATOM 2236 N N . SER A 1 281 ? 0.506 -8.693 -17.792 1.00 88.12 281 SER A N 1
ATOM 2237 C CA . SER A 1 281 ? 1.710 -8.452 -18.593 1.00 88.12 281 SER A CA 1
ATOM 2238 C C . SER A 1 281 ? 2.962 -9.209 -18.113 1.00 88.12 281 SER A C 1
ATOM 2240 O O . SER A 1 281 ? 3.992 -9.188 -18.793 1.00 88.12 281 SER A O 1
ATOM 2242 N N . LEU A 1 282 ? 2.902 -9.890 -16.962 1.00 90.25 282 LEU A N 1
ATOM 2243 C CA . LEU A 1 282 ? 3.986 -10.720 -16.424 1.00 90.25 282 LEU A CA 1
ATOM 2244 C C . LEU A 1 282 ? 3.685 -12.227 -16.451 1.00 90.25 282 LEU A C 1
ATOM 2246 O O . LEU A 1 282 ? 4.627 -13.009 -16.351 1.00 90.25 282 LEU A O 1
ATOM 2250 N N . VAL A 1 283 ? 2.426 -12.639 -16.641 1.00 90.75 283 VAL A N 1
ATOM 2251 C CA . VAL A 1 283 ? 1.947 -14.033 -16.511 1.00 90.75 283 VAL A CA 1
ATOM 2252 C C . VAL A 1 283 ? 2.754 -15.057 -17.324 1.00 90.75 283 VAL A C 1
ATOM 2254 O O . VAL A 1 283 ? 2.986 -16.185 -16.878 1.00 90.75 283 VAL A O 1
ATOM 2257 N N . ASP A 1 284 ? 3.233 -14.667 -18.503 1.00 89.31 284 ASP A N 1
ATOM 2258 C CA . ASP A 1 284 ? 3.984 -15.560 -19.390 1.00 89.31 284 ASP A CA 1
ATOM 2259 C C . ASP A 1 284 ? 5.458 -15.686 -18.992 1.00 89.31 284 ASP A C 1
ATOM 2261 O O . ASP A 1 284 ? 6.095 -16.695 -19.284 1.00 89.31 284 ASP A O 1
ATOM 2265 N N . ASN A 1 285 ? 5.998 -14.690 -18.288 1.00 88.19 285 ASN A N 1
ATOM 2266 C CA . ASN A 1 285 ? 7.438 -14.531 -18.075 1.00 88.19 285 ASN A CA 1
ATOM 2267 C C . ASN A 1 285 ? 7.872 -14.731 -16.617 1.00 88.19 285 ASN A C 1
ATOM 2269 O O . ASN A 1 285 ? 9.051 -14.960 -16.371 1.00 88.19 285 ASN A O 1
ATOM 2273 N N . ASP A 1 286 ? 6.949 -14.634 -15.661 1.00 90.50 286 ASP A N 1
ATOM 2274 C CA . ASP A 1 286 ? 7.238 -14.689 -14.229 1.00 90.50 286 ASP A CA 1
ATOM 2275 C C . ASP A 1 286 ? 6.289 -15.677 -13.533 1.00 90.50 286 ASP A C 1
ATOM 2277 O O . ASP A 1 286 ? 5.062 -15.557 -13.605 1.00 90.50 286 ASP A O 1
ATOM 2281 N N . GLY A 1 287 ? 6.863 -16.707 -12.903 1.00 91.38 287 GLY A N 1
ATOM 2282 C CA . GLY A 1 287 ? 6.100 -17.790 -12.275 1.00 91.38 287 GLY A CA 1
ATOM 2283 C C . GLY A 1 287 ? 5.278 -17.322 -11.073 1.00 91.38 287 GLY A C 1
ATOM 2284 O O . GLY A 1 287 ? 4.145 -17.771 -10.895 1.00 91.38 287 GLY A O 1
ATOM 2285 N N . ASP A 1 288 ? 5.810 -16.379 -10.296 1.00 90.56 288 ASP A N 1
ATOM 2286 C CA . ASP A 1 288 ? 5.126 -15.822 -9.130 1.00 90.56 288 ASP A CA 1
ATOM 2287 C C . ASP A 1 288 ? 3.955 -14.933 -9.550 1.00 90.56 288 ASP A C 1
ATOM 2289 O O . ASP A 1 288 ? 2.847 -15.083 -9.038 1.00 90.56 288 ASP A O 1
ATOM 2293 N N . ALA A 1 289 ? 4.150 -14.066 -10.546 1.00 91.62 289 ALA A N 1
ATOM 2294 C CA . ALA A 1 289 ? 3.083 -13.266 -11.130 1.00 91.62 289 ALA A CA 1
ATOM 2295 C C . ALA A 1 289 ? 1.986 -14.149 -11.731 1.00 91.62 289 ALA A C 1
ATOM 2297 O O . ALA A 1 289 ? 0.809 -13.816 -11.600 1.00 91.62 289 ALA A O 1
ATOM 2298 N N . ARG A 1 290 ? 2.341 -15.294 -12.333 1.00 94.06 290 ARG A N 1
ATOM 2299 C CA . ARG A 1 290 ? 1.366 -16.284 -12.813 1.00 94.06 290 ARG A CA 1
ATOM 2300 C C . ARG A 1 290 ? 0.547 -16.887 -11.679 1.00 94.06 290 ARG A C 1
ATOM 2302 O O . ARG A 1 290 ? -0.672 -17.002 -11.802 1.00 94.06 290 ARG A O 1
ATOM 2309 N N . TRP A 1 291 ? 1.192 -17.250 -10.575 1.00 94.62 291 TRP A N 1
ATOM 2310 C CA . TRP A 1 291 ? 0.488 -17.744 -9.396 1.00 94.62 291 TRP A CA 1
ATOM 2311 C C . TRP A 1 291 ? -0.427 -16.666 -8.795 1.00 94.62 291 TRP A C 1
ATOM 2313 O O . TRP A 1 291 ? -1.622 -16.917 -8.625 1.00 94.62 291 TRP A O 1
ATOM 2323 N N . CYS A 1 292 ? 0.075 -15.445 -8.579 1.00 94.31 292 CYS A N 1
ATOM 2324 C CA . CYS A 1 292 ? -0.734 -14.312 -8.120 1.00 94.31 292 CYS A CA 1
ATOM 2325 C C . CYS A 1 292 ? -1.920 -14.048 -9.058 1.00 94.31 292 CYS A C 1
ATOM 2327 O O . CYS A 1 292 ? -3.037 -13.828 -8.592 1.00 94.31 292 CYS A O 1
ATOM 2329 N N . TRP A 1 293 ? -1.705 -14.117 -10.375 1.00 93.56 293 TRP A N 1
ATOM 2330 C CA . TRP A 1 293 ? -2.755 -13.939 -11.374 1.00 93.56 293 TRP A CA 1
ATOM 2331 C C . TRP A 1 293 ? -3.886 -14.958 -11.207 1.00 93.56 293 TRP A C 1
ATOM 2333 O O . TRP A 1 293 ? -5.049 -14.562 -11.203 1.00 93.56 293 TRP A O 1
ATOM 2343 N N . SER A 1 294 ? -3.569 -16.235 -10.967 1.00 93.81 294 SER A N 1
ATOM 2344 C CA . SER A 1 294 ? -4.588 -17.273 -10.743 1.00 93.81 294 SER A CA 1
ATOM 2345 C C . SER A 1 294 ? -5.503 -16.969 -9.547 1.00 93.81 294 SER A C 1
ATOM 2347 O O . SER A 1 294 ? -6.711 -17.194 -9.610 1.00 93.81 294 SER A O 1
ATOM 2349 N N . ILE A 1 295 ? -4.951 -16.378 -8.482 1.00 93.56 295 ILE A N 1
ATOM 2350 C CA . ILE A 1 295 ? -5.719 -15.937 -7.312 1.00 93.56 295 ILE A CA 1
ATOM 2351 C C . ILE A 1 295 ? -6.575 -14.723 -7.675 1.00 93.56 295 ILE A C 1
ATOM 2353 O O . ILE A 1 295 ? -7.767 -14.683 -7.369 1.00 93.56 295 ILE A O 1
ATOM 2357 N N . ILE A 1 296 ? -5.989 -13.737 -8.358 1.00 92.62 296 ILE A N 1
ATOM 2358 C CA . ILE A 1 296 ? -6.669 -12.494 -8.743 1.00 92.62 296 ILE A CA 1
ATOM 2359 C C . ILE A 1 296 ? -7.865 -12.768 -9.652 1.00 92.62 296 ILE A C 1
ATOM 2361 O O . ILE A 1 296 ? -8.893 -12.114 -9.491 1.00 92.62 296 ILE A O 1
ATOM 2365 N N . GLN A 1 297 ? -7.784 -13.761 -10.541 1.00 91.19 297 GLN A N 1
ATOM 2366 C CA . GLN A 1 297 ? -8.919 -14.187 -11.363 1.00 91.19 297 GLN A CA 1
ATOM 2367 C C . GLN A 1 297 ? -10.118 -14.652 -10.523 1.00 91.19 297 GLN A C 1
ATOM 2369 O O . GLN A 1 297 ? -11.257 -14.428 -10.922 1.00 91.19 297 GLN A O 1
ATOM 2374 N N . GLY A 1 298 ? -9.883 -15.254 -9.353 1.00 90.94 298 GLY A N 1
ATOM 2375 C CA . GLY A 1 298 ? -10.947 -15.619 -8.415 1.00 90.94 298 GLY A CA 1
ATOM 2376 C C . GLY A 1 298 ? -11.505 -14.431 -7.623 1.00 90.94 298 GLY A C 1
ATOM 2377 O O . GLY A 1 298 ? -12.684 -14.419 -7.280 1.00 90.94 298 GLY A O 1
ATOM 2378 N N . ILE A 1 299 ? -10.678 -13.419 -7.343 1.00 90.88 299 ILE A N 1
ATOM 2379 C CA . ILE A 1 299 ? -11.069 -12.226 -6.570 1.00 90.88 299 ILE A CA 1
ATOM 2380 C C . ILE A 1 299 ? -11.821 -11.209 -7.446 1.00 90.88 299 ILE A C 1
ATOM 2382 O O . ILE A 1 299 ? -12.782 -10.593 -6.982 1.00 90.88 299 ILE A O 1
ATOM 2386 N N . TYR A 1 300 ? -11.393 -11.051 -8.701 1.00 89.81 300 TYR A N 1
ATOM 2387 C CA . TYR A 1 300 ? -11.941 -10.121 -9.696 1.00 89.81 300 TYR A CA 1
ATOM 2388 C C . TYR A 1 300 ? -12.274 -10.848 -11.016 1.00 89.81 300 TYR A C 1
ATOM 2390 O O . TYR A 1 300 ? -11.667 -10.556 -12.057 1.00 89.81 300 TYR A O 1
ATOM 2398 N N . PRO A 1 301 ? -13.227 -11.799 -11.012 1.00 85.56 301 PRO A N 1
ATOM 2399 C CA . PRO A 1 301 ? -13.604 -12.547 -12.214 1.00 85.56 301 PRO A CA 1
ATOM 2400 C C . PRO A 1 301 ? -14.086 -11.635 -13.352 1.00 85.56 301 PRO A C 1
ATOM 2402 O O . PRO A 1 301 ? -13.822 -11.903 -14.525 1.00 85.56 301 PRO A O 1
ATOM 2405 N N . GLU A 1 302 ? -14.717 -10.508 -13.018 1.00 83.00 302 GLU A N 1
ATOM 2406 C CA . GLU A 1 302 ? -15.195 -9.505 -13.968 1.00 83.00 302 GLU A CA 1
ATOM 2407 C C . GLU A 1 302 ? -14.071 -8.896 -14.828 1.00 83.00 302 GLU A C 1
ATOM 2409 O O . GLU A 1 302 ? -14.261 -8.658 -16.021 1.00 83.00 302 GLU A O 1
ATOM 2414 N N . LEU A 1 303 ? -12.873 -8.713 -14.261 1.00 80.06 303 LEU A N 1
ATOM 2415 C CA . LEU A 1 303 ? -11.712 -8.146 -14.961 1.00 80.06 303 LEU A CA 1
ATOM 2416 C C . LEU A 1 303 ? -10.872 -9.210 -15.683 1.00 80.06 303 LEU A C 1
ATOM 2418 O O . LEU A 1 303 ? -10.050 -8.886 -16.553 1.00 80.06 303 LEU A O 1
ATOM 2422 N N . ALA A 1 304 ? -11.064 -10.482 -15.327 1.00 71.88 304 ALA A N 1
ATOM 2423 C CA . ALA A 1 304 ? -10.431 -11.613 -15.993 1.00 71.88 304 ALA A CA 1
ATOM 2424 C C . ALA A 1 304 ? -11.080 -11.909 -17.354 1.00 71.88 304 ALA A C 1
ATOM 2426 O O . ALA A 1 304 ? -10.370 -12.238 -18.301 1.00 71.88 304 ALA A O 1
ATOM 2427 N N . LEU A 1 305 ? -12.405 -11.751 -17.461 1.00 68.19 305 LEU A N 1
ATOM 2428 C CA . LEU A 1 305 ? -13.185 -12.114 -18.651 1.00 68.19 305 LEU A CA 1
ATOM 2429 C C . LEU A 1 305 ? -13.291 -10.994 -19.698 1.00 68.19 305 LEU A C 1
ATOM 2431 O O . LEU A 1 305 ? -13.443 -11.282 -20.883 1.00 68.19 305 LEU A O 1
ATOM 2435 N N . SER A 1 306 ? -13.217 -9.719 -19.297 1.00 61.56 306 SER A N 1
ATOM 2436 C CA . SER A 1 306 ? -13.308 -8.587 -20.229 1.00 61.56 306 SER A CA 1
ATOM 2437 C C . SER A 1 306 ? -12.473 -7.386 -19.745 1.00 61.56 306 SER A C 1
ATOM 2439 O O . SER A 1 306 ? -12.938 -6.607 -18.913 1.00 61.56 306 SER A O 1
ATOM 2441 N N . PRO A 1 307 ? -11.232 -7.210 -20.247 1.00 53.25 307 PRO A N 1
ATOM 2442 C CA . PRO A 1 307 ? -10.295 -6.196 -19.748 1.00 53.25 307 PRO A CA 1
ATOM 2443 C C . PRO A 1 307 ? -10.771 -4.745 -19.907 1.00 53.25 307 PRO A C 1
ATOM 2445 O O . PRO A 1 307 ? -10.346 -3.875 -19.155 1.00 53.25 307 PRO A O 1
ATOM 2448 N N . THR A 1 308 ? -11.656 -4.473 -20.863 1.00 53.97 308 THR A N 1
ATOM 2449 C CA . THR A 1 308 ? -12.167 -3.130 -21.175 1.00 53.97 308 THR A CA 1
ATOM 2450 C C . THR A 1 308 ? -13.454 -2.773 -20.433 1.00 53.97 308 THR A C 1
ATOM 2452 O O . THR A 1 308 ? -13.932 -1.641 -20.532 1.00 53.97 308 THR A O 1
ATOM 2455 N N . ASN A 1 309 ? -14.037 -3.698 -19.665 1.00 53.56 309 ASN A N 1
ATOM 2456 C CA . ASN A 1 309 ? -15.361 -3.505 -19.085 1.00 53.56 309 ASN A CA 1
ATOM 2457 C C . ASN A 1 309 ? -15.313 -2.801 -17.720 1.00 53.56 309 ASN A C 1
ATOM 2459 O O . ASN A 1 309 ? -15.666 -3.352 -16.680 1.00 53.56 309 ASN A O 1
ATOM 2463 N N . MET A 1 310 ? -14.902 -1.529 -17.730 1.00 54.00 310 MET A N 1
ATOM 2464 C CA . MET A 1 310 ? -14.822 -0.685 -16.527 1.00 54.00 310 MET A CA 1
ATOM 2465 C C . MET A 1 310 ? -16.176 -0.443 -15.838 1.00 54.00 310 MET A C 1
ATOM 2467 O O . MET A 1 310 ? -16.201 0.044 -14.704 1.00 54.00 310 MET A O 1
ATOM 2471 N N . ARG A 1 311 ? -17.296 -0.779 -16.500 1.00 55.22 311 ARG A N 1
ATOM 2472 C CA . ARG A 1 311 ? -18.657 -0.684 -15.943 1.00 55.22 311 ARG A CA 1
ATOM 2473 C C . ARG A 1 311 ? -18.896 -1.637 -14.770 1.00 55.22 311 ARG A C 1
ATOM 2475 O O . ARG A 1 311 ? -19.810 -1.391 -13.997 1.00 55.22 311 ARG A O 1
ATOM 2482 N N . PHE A 1 312 ? -18.079 -2.681 -14.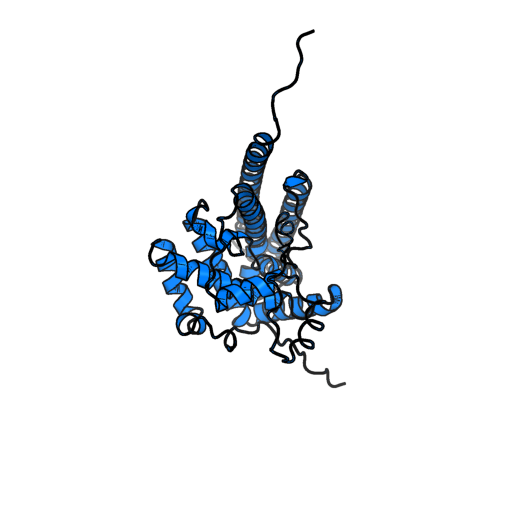628 1.00 56.34 312 PHE A N 1
ATOM 2483 C CA . PHE A 1 312 ? -18.198 -3.664 -13.546 1.00 56.34 312 PHE A CA 1
ATOM 2484 C C . PHE A 1 312 ? -17.211 -3.441 -12.401 1.00 56.34 312 PHE A C 1
ATOM 2486 O O . PHE A 1 312 ? -17.174 -4.241 -11.470 1.00 56.34 312 PHE A O 1
ATOM 2493 N N . LEU A 1 313 ? -16.412 -2.367 -12.443 1.00 65.31 313 LEU A N 1
ATOM 2494 C CA . LEU A 1 313 ? -15.557 -2.050 -11.306 1.00 65.31 313 LEU A CA 1
ATOM 2495 C C . LEU A 1 313 ? -16.426 -1.656 -10.110 1.00 65.31 313 LEU A C 1
ATOM 2497 O O . LEU A 1 313 ? -17.229 -0.731 -10.253 1.00 65.31 313 LEU A O 1
ATOM 2501 N N . PRO A 1 314 ? -16.242 -2.297 -8.948 1.00 65.31 314 PRO A N 1
ATOM 2502 C CA . PRO A 1 314 ? -17.059 -2.020 -7.781 1.00 65.31 314 PRO A CA 1
ATOM 2503 C C . PRO A 1 314 ? -16.931 -0.558 -7.353 1.00 65.31 314 PRO A C 1
ATOM 2505 O O . PRO A 1 314 ? -15.825 -0.015 -7.280 1.00 65.31 314 PRO A O 1
ATOM 2508 N N . GLU A 1 315 ? -18.060 0.074 -7.046 1.00 75.62 315 GLU A N 1
ATOM 2509 C CA . GLU A 1 315 ? -18.054 1.331 -6.310 1.00 75.62 315 GLU A CA 1
ATOM 2510 C C . GLU A 1 315 ? -17.863 1.033 -4.826 1.00 75.62 315 GLU A C 1
ATOM 2512 O O . GLU A 1 315 ? -18.605 0.252 -4.231 1.00 75.62 315 GLU A O 1
ATOM 2517 N N . PHE A 1 316 ? -16.869 1.674 -4.214 1.00 76.12 316 PHE A N 1
ATOM 2518 C CA . PHE A 1 316 ? -16.638 1.545 -2.774 1.00 76.12 316 PHE A CA 1
ATOM 2519 C C . PHE A 1 316 ? -17.698 2.293 -1.955 1.00 76.12 316 PHE A C 1
ATOM 2521 O O . PHE A 1 316 ? -17.976 1.936 -0.812 1.00 76.12 316 PHE A O 1
ATOM 2528 N N . TYR A 1 317 ? -18.284 3.335 -2.546 1.00 72.56 317 TYR A N 1
ATOM 2529 C CA . TYR A 1 317 ? -19.410 4.091 -2.013 1.00 72.56 317 TYR A CA 1
ATOM 2530 C C . TYR A 1 317 ? -20.136 4.847 -3.138 1.00 72.56 317 TYR A C 1
ATOM 2532 O O . TYR A 1 317 ? -19.486 5.216 -4.125 1.00 72.56 317 TYR A O 1
ATOM 2540 N N . PRO A 1 318 ? -21.444 5.136 -2.981 1.00 66.88 318 PRO A N 1
ATOM 2541 C CA . PRO A 1 318 ? -22.199 5.923 -3.950 1.00 66.88 318 PRO A CA 1
ATOM 2542 C C . PRO A 1 318 ? -21.590 7.318 -4.098 1.00 66.88 318 PRO A C 1
ATOM 2544 O O . PRO A 1 318 ? -21.372 8.016 -3.106 1.00 66.88 318 PRO A O 1
ATOM 2547 N N . THR A 1 319 ? -21.323 7.756 -5.330 1.00 57.84 319 THR A N 1
ATOM 2548 C CA . THR A 1 319 ? -20.809 9.122 -5.571 1.00 57.84 319 THR A CA 1
ATOM 2549 C C . THR A 1 319 ? -21.912 10.181 -5.442 1.00 57.84 319 THR A C 1
ATOM 2551 O O . THR A 1 319 ? -21.634 11.338 -5.132 1.00 57.84 319 THR A O 1
ATOM 2554 N N . ALA A 1 320 ? -23.171 9.767 -5.605 1.00 52.41 320 ALA A N 1
ATOM 2555 C CA . ALA A 1 320 ? -24.357 10.525 -5.235 1.00 52.41 320 ALA A CA 1
ATOM 2556 C C . ALA A 1 320 ? -24.881 9.994 -3.892 1.00 52.41 320 ALA A C 1
ATOM 2558 O O . ALA A 1 320 ? -25.484 8.924 -3.830 1.00 52.41 320 ALA A O 1
ATOM 2559 N N . MET A 1 321 ? -24.635 10.721 -2.801 1.00 45.38 321 MET A N 1
ATOM 2560 C CA . MET A 1 321 ? -25.369 10.473 -1.557 1.00 45.38 321 MET A CA 1
ATOM 2561 C C . MET A 1 321 ? -26.843 10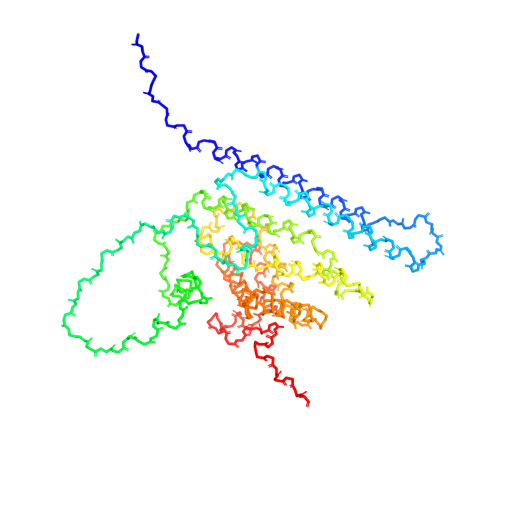.825 -1.810 1.00 45.38 321 MET A C 1
ATOM 2563 O O . MET A 1 321 ? -27.089 11.883 -2.399 1.00 45.38 321 MET A O 1
ATOM 2567 N N . PRO A 1 322 ? -27.815 9.987 -1.404 1.00 37.94 322 PRO A N 1
ATOM 2568 C CA . PRO A 1 322 ? -29.221 10.357 -1.511 1.00 37.94 322 PRO A CA 1
ATOM 2569 C C . PRO A 1 322 ? -29.448 11.683 -0.768 1.00 37.94 322 PRO A C 1
ATOM 2571 O O . PRO A 1 322 ? -28.788 11.917 0.255 1.00 37.94 322 PRO A O 1
ATOM 2574 N N . PRO A 1 323 ? -30.319 12.574 -1.279 1.00 34.25 323 PRO A N 1
ATOM 2575 C CA . PRO A 1 323 ? -30.681 13.776 -0.545 1.00 34.25 323 PRO A CA 1
ATOM 2576 C C . PRO A 1 323 ? -31.172 13.338 0.834 1.00 34.25 323 PRO A C 1
ATOM 2578 O O . PRO A 1 323 ? -31.993 12.428 0.936 1.00 34.25 323 PRO A O 1
ATOM 2581 N N . GLN A 1 324 ? -30.608 13.924 1.892 1.00 41.62 324 GLN A N 1
ATOM 2582 C CA . GLN A 1 324 ? -31.160 13.729 3.225 1.00 41.62 324 GLN A CA 1
ATOM 2583 C C . GLN A 1 324 ? -32.581 14.287 3.186 1.00 41.62 324 GLN A C 1
ATOM 2585 O O . GLN A 1 324 ? -32.761 15.493 3.018 1.00 41.62 324 GLN A O 1
ATOM 2590 N N . GLU A 1 325 ? -33.572 13.401 3.250 1.00 36.41 325 GLU A N 1
ATOM 2591 C CA . GLU A 1 325 ? -34.945 13.795 3.530 1.00 36.41 325 GLU A CA 1
ATOM 2592 C C . GLU A 1 325 ? -34.939 14.464 4.909 1.00 36.41 325 GLU A C 1
ATOM 2594 O O . GLU A 1 325 ? -34.467 13.879 5.889 1.00 36.41 325 GLU A O 1
ATOM 2599 N N . GLY A 1 326 ? -35.337 15.737 4.920 1.00 43.19 326 GLY A N 1
ATOM 2600 C CA . GLY A 1 326 ? -35.547 16.529 6.128 1.00 43.19 326 GLY A CA 1
ATOM 2601 C C . GLY A 1 326 ? -36.880 16.221 6.785 1.00 43.19 326 GLY A C 1
ATOM 2602 O O . GLY A 1 326 ? -37.785 15.708 6.090 1.00 43.19 326 GLY A O 1
#

Radius of gyration: 23.13 Å; Cα contacts (8 Å, |Δi|>4): 229; chains: 1; bounding box: 84×47×80 Å

Sequence (326 aa):
MFSESLVPDTGYGLYEEHFYTQISMQKLALDIHRTLSTASTRPASTPGLFTQTAKEKASHELHVAVDQLQSSLNEWQSQLMEGLQWNANQITTPIPFPGQFSASYPAPYPTPGEERMEGVMSAIGSVYFPSNQFMAQQQIATGVLPTQPASPDTILQALLRTRSSYLRCLLYRPYIYRVVHSDKLSSQDLVGAEEYLRQCVCWPIIMNPICHSKRLIHGLYFWSHNLMGILIILRLAITHPRLQAVCLSIGKKDKEEFNRPGAWNAQARQTILLC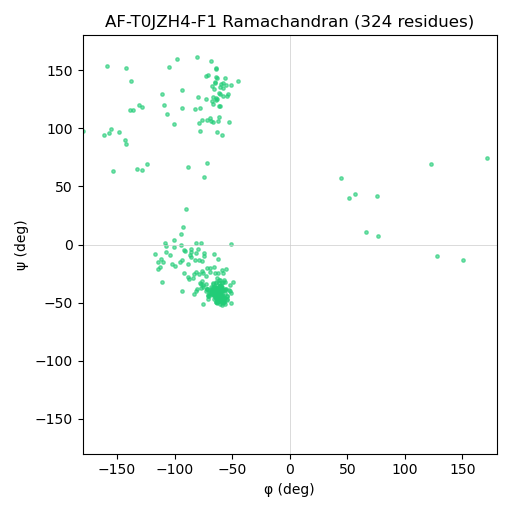VEWFKSLVDNDGDARWCWSIIQGIYPELALSPTNMRFLPEFYPTAMPPQEG

Organism: Colletotrichum gloeosporioides (strain Cg-14) (NCBI:txid1237896)

Mean predicted aligned error: 13.22 Å

Nearest PDB structures (foldseek):
  6h2f-assembly1_G  TM=1.564E-01  e=6.764E+00  Aeromonas hydrophila subsp. hydrophila AL09-71
  7a0g-assembly1_EEE  TM=1.349E-01  e=5.412E+00  Serratia marcescens
  7a0g-assembly1_GGG  TM=1.340E-01  e=7.072E+00  Serratia marcescens
  6grj-assembly1_E  TM=1.208E-01  e=7.395E+00  Aeromonas hydrophila

Solvent-accessible surface area (backbone atoms only — not comparable to full-atom values): 19640 Å² total; per-residue (Å²): 140,80,82,88,80,89,74,90,83,78,65,67,60,62,57,54,50,50,51,54,49,52,54,53,50,54,52,51,50,51,50,49,52,54,51,54,48,52,44,71,64,64,67,75,92,54,96,86,66,93,46,71,66,57,58,53,49,40,52,51,51,39,52,54,52,45,55,53,52,50,49,53,53,53,51,56,55,70,69,44,54,82,93,71,52,74,67,74,89,41,71,87,47,84,72,75,65,93,79,79,83,82,73,86,71,80,76,79,78,86,76,90,84,78,94,73,94,68,88,76,70,73,76,77,57,72,86,84,51,69,77,60,57,60,52,57,55,49,33,77,74,63,71,62,70,76,96,63,80,60,52,71,67,58,49,52,52,25,50,52,53,31,51,52,34,48,49,49,30,61,63,24,43,66,22,48,52,40,64,77,72,45,94,77,77,55,74,66,40,51,52,34,29,41,52,25,58,62,42,63,34,68,49,42,54,56,30,88,62,36,49,79,41,49,90,78,45,83,59,55,68,62,50,48,55,52,50,50,49,41,52,51,52,57,50,43,29,61,74,35,72,65,43,22,52,37,45,42,52,52,42,49,44,29,36,75,77,64,72,36,68,45,49,66,54,53,37,45,53,50,32,50,52,34,48,52,51,54,28,66,78,28,40,91,81,32,73,63,31,33,53,53,39,61,53,46,40,73,77,42,48,71,57,65,78,38,84,83,55,68,88,72,59,79,72,54,55,74,85,70,72,76,79,80,83,126

pLDDT: mean 73.73, std 22.96, range [27.25, 97.06]

Secondary structure (DSSP, 8-state):
---------SSHHHHHHHHHHHHHHHHHHHHHHHHHHHHHH---SSTT---HHHHHHHHHHHHHHHHHHHHHHHHHHHTS-GGG---GGGTTS-PPPTT-----PPPP-PPS------TTSSSSSTTT--THHHHHHHHHHH----SSPPPHHHHHHHHHHHHHHHHHHHHHHHHHHHHHH-SS--HHHHHHHHHHHHHTS--GGGSTTGGGSGGGSS-HHHHHHHHHHHHHHHHHHHHSHHHHHHHHHHHHHHHHTTS-TTHHHHHHHHHHHHHHHHHHTTTTT-HHHHHHHHHHHHH-HHHHH-TT-GGGSPPSS-SSPPP---

Foldseek 3Di:
DDDPDDDPPPPPVLVVLLVVLVVVLVVLLVLLVVQQCCLVPVPPPDPPDPDPVVVVVSVVSLLVSLVVSVVVLVVSQVPRDPLLHDDPVCLLAPDDPPPPPPDPDDDDDDDPDDDDDPPPPPPPPPPFHDPQVVVVVVCVVPVDQPPDADDPSLLSSLVSQLSSLVSLLSSLVVLLVCLQPPPDDDPSSLVSLLSNLSSLFDRSCLGPPNLVVNVVRPPNLVVLVVLLVSLVSLLCLQVPPSSLVSVVVVQVCCCPVVVNHCSSQVRSLVSNLSSLVSLVVCLVPDPSSVVSNVVSCVSCVVCVVPVPPSVPRDGSDDSDDPPPDD